Protein AF-A0A967T6N7-F1 (afdb_monomer)

Solvent-accessible surface area (backbone atoms only — not comparable to full-atom values): 15636 Å² total; per-residue (Å²): 130,85,76,77,74,61,35,30,46,64,46,52,70,75,45,95,55,40,50,66,71,60,41,54,53,47,40,47,50,41,36,75,74,66,45,46,59,44,74,22,53,73,60,62,27,63,93,28,51,46,48,49,68,60,46,45,74,64,42,49,60,30,50,41,36,32,35,34,88,86,78,68,37,51,27,37,39,40,25,35,76,87,21,50,30,40,41,37,42,49,66,75,79,43,100,75,63,73,85,85,60,96,41,71,40,48,33,41,45,49,79,57,93,44,24,45,34,38,32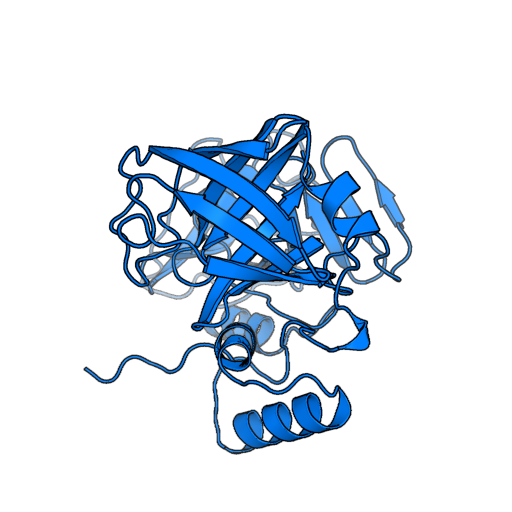,30,67,61,55,66,81,38,45,72,49,48,26,46,44,20,42,23,73,75,30,31,90,72,52,88,50,53,77,74,49,74,60,99,49,42,41,31,30,72,81,53,44,34,36,31,69,81,80,49,30,32,32,33,61,47,69,76,47,67,32,38,71,68,53,36,55,52,48,44,63,68,45,54,68,76,56,30,72,49,36,66,30,38,67,76,60,57,58,67,52,60,37,88,81,52,31,100,39,19,34,57,61,89,55,64,62,83,45,44,24,38,44,27,39,54,98,93,41,78,39,38,46,28,43,85,52,102,77,42,62,76,49,79,64,94,57,79,57,37,79,43,16,26,36,41,34,29,34,75,48,36,34,30,40,37,38,33,91,83,72,40,59,42,34,28,40,79,121

Sequence (287 aa):
MKAAPLPASIGMYWFPIRNAEVADRWVNGLVKAGWPGGSSYYKILEENKMSGEELNDLIFGHTITGVHPVTNQQWWIQTSLNGESTHRGARLDILFSKPMEAFSDKGKIRLENDMLWSKWEQLFDGYEFHQTIFRNPEGSLNNKAKIIADDERYVFYENGIIYDKKTKLDWIAGPDSDTSWHEARSWIRKLSVDGGGWRFPIREEVKTLYKEGAGTNNINPVFKTTGWWVWFTEKGRSYVWQFRDNYGREWWPGSEPSRDSRVFAVRPRYEYIMITDGGWFGFSQLD

Structure (mmCIF, N/CA/C/O backbone):
data_AF-A0A967T6N7-F1
#
_entry.id   AF-A0A967T6N7-F1
#
loop_
_atom_site.group_PDB
_atom_site.id
_atom_site.type_symbol
_atom_site.label_atom_id
_atom_site.label_alt_id
_atom_site.label_comp_id
_atom_site.label_asym_id
_atom_site.label_entity_id
_atom_site.label_seq_id
_atom_site.pdbx_PDB_ins_code
_atom_site.Cartn_x
_atom_site.Cartn_y
_atom_site.Cartn_z
_atom_site.occupancy
_atom_site.B_iso_or_equiv
_atom_site.auth_seq_id
_atom_site.auth_comp_id
_atom_site.auth_asym_id
_atom_site.auth_atom_id
_atom_site.pdbx_PDB_model_num
ATOM 1 N N . MET A 1 1 ? -16.015 20.174 -13.872 1.00 34.75 1 MET A N 1
ATOM 2 C CA . MET A 1 1 ? -15.183 19.030 -14.313 1.00 34.75 1 MET A CA 1
ATOM 3 C C . MET A 1 1 ? -15.735 17.773 -13.662 1.00 34.75 1 MET A C 1
ATOM 5 O O . MET A 1 1 ? -15.824 17.757 -12.444 1.00 34.75 1 MET A O 1
ATOM 9 N N . LYS A 1 2 ? -16.164 16.761 -14.428 1.00 38.66 2 LYS A N 1
ATOM 10 C CA . LYS A 1 2 ? -16.507 15.453 -13.846 1.00 38.66 2 LYS A CA 1
ATOM 11 C C . LYS A 1 2 ? -15.192 14.785 -13.442 1.00 38.66 2 LYS A C 1
ATOM 13 O O . LYS A 1 2 ? -14.369 14.524 -14.317 1.00 38.66 2 LYS A O 1
ATOM 18 N N . ALA A 1 3 ? -14.964 14.594 -12.144 1.00 54.69 3 ALA A N 1
ATOM 19 C CA . ALA A 1 3 ? -13.834 13.803 -11.672 1.00 54.69 3 ALA A CA 1
ATOM 20 C C . ALA A 1 3 ? -13.925 12.404 -12.299 1.00 54.69 3 ALA A C 1
ATOM 22 O O . ALA A 1 3 ? -15.019 11.843 -12.403 1.00 54.69 3 ALA A O 1
ATOM 23 N N . ALA A 1 4 ? -12.801 11.870 -12.776 1.00 59.00 4 ALA A N 1
ATOM 24 C CA . ALA A 1 4 ? -12.779 10.499 -13.263 1.00 59.00 4 ALA A CA 1
ATOM 25 C C . ALA A 1 4 ? -13.150 9.556 -12.099 1.00 59.00 4 ALA A C 1
ATOM 27 O O . ALA A 1 4 ? -12.682 9.790 -10.981 1.00 59.00 4 ALA A O 1
ATOM 28 N N . PRO A 1 5 ? -13.981 8.523 -12.328 1.00 66.31 5 PRO A N 1
ATOM 29 C CA . PRO A 1 5 ? -14.312 7.561 -11.286 1.00 66.31 5 PRO A CA 1
ATOM 30 C C . PRO A 1 5 ? -13.037 6.892 -10.766 1.00 66.31 5 PRO A C 1
ATOM 32 O O . PRO A 1 5 ? -12.117 6.595 -11.534 1.00 66.31 5 PRO A O 1
ATOM 35 N N . LEU A 1 6 ? -12.968 6.690 -9.451 1.00 71.94 6 LEU A N 1
ATOM 36 C CA . LEU A 1 6 ? -11.834 6.021 -8.823 1.00 71.94 6 LEU A CA 1
ATOM 37 C C . LEU A 1 6 ? -11.769 4.554 -9.281 1.00 71.94 6 LEU A C 1
ATOM 39 O O . LEU A 1 6 ? -12.817 3.966 -9.563 1.00 71.94 6 LEU A O 1
ATOM 43 N N . PRO A 1 7 ? -10.567 3.951 -9.381 1.00 71.69 7 PRO A N 1
ATOM 44 C CA . PRO A 1 7 ? -10.412 2.542 -9.747 1.00 71.69 7 PRO A CA 1
ATOM 45 C C . PRO A 1 7 ? -11.309 1.633 -8.904 1.00 71.69 7 PRO A C 1
ATOM 47 O O . PRO A 1 7 ? -11.547 1.963 -7.749 1.00 71.69 7 PRO A O 1
ATOM 50 N N . ALA A 1 8 ? -11.768 0.488 -9.421 1.00 75.19 8 ALA A N 1
ATOM 51 C CA . ALA A 1 8 ? -12.586 -0.466 -8.652 1.00 75.19 8 ALA A CA 1
ATOM 52 C C . ALA A 1 8 ? -11.955 -0.839 -7.296 1.00 75.19 8 ALA A C 1
ATOM 54 O O . ALA A 1 8 ? -12.666 -0.945 -6.298 1.00 75.19 8 ALA A O 1
ATOM 55 N N . SER A 1 9 ? -10.622 -0.903 -7.233 1.00 70.88 9 SER A N 1
ATOM 56 C CA . SER A 1 9 ? -9.875 -1.122 -5.994 1.00 70.88 9 SER A CA 1
ATOM 57 C C . SER A 1 9 ? -10.096 -0.060 -4.924 1.00 70.88 9 SER A C 1
ATOM 59 O O . SER A 1 9 ? -9.942 -0.361 -3.754 1.00 70.88 9 SER A O 1
ATOM 61 N N . ILE A 1 10 ? -10.486 1.158 -5.294 1.00 72.31 10 ILE A N 1
ATOM 62 C CA . ILE A 1 10 ? -10.878 2.221 -4.364 1.00 72.31 10 ILE A CA 1
ATOM 63 C C . ILE A 1 10 ? -12.409 2.415 -4.364 1.00 72.31 10 ILE A C 1
ATOM 65 O O . ILE A 1 10 ? -13.012 2.756 -3.360 1.00 72.31 10 ILE A O 1
ATOM 69 N N . GLY A 1 11 ? -13.083 2.165 -5.483 1.00 73.38 11 GLY A N 1
ATOM 70 C CA . GLY A 1 11 ? -14.533 2.303 -5.608 1.00 73.38 11 GLY A CA 1
ATOM 71 C C . GLY A 1 11 ? -15.313 1.323 -4.737 1.00 73.38 11 GLY A C 1
ATOM 72 O O . GLY A 1 11 ? -16.336 1.692 -4.167 1.00 73.38 11 GLY A O 1
ATOM 73 N N . MET A 1 12 ? -14.823 0.085 -4.613 1.00 79.44 12 MET A N 1
ATOM 74 C CA . MET A 1 12 ? -15.523 -0.988 -3.901 1.00 79.44 12 MET A CA 1
ATOM 75 C C . MET A 1 12 ? -15.712 -0.738 -2.408 1.00 79.44 12 MET A C 1
ATOM 77 O O . MET A 1 12 ? -16.647 -1.269 -1.817 1.00 79.44 12 MET A O 1
ATOM 81 N N . TYR A 1 13 ? -14.889 0.132 -1.830 1.00 73.94 13 TYR A N 1
ATOM 82 C CA . TYR A 1 13 ? -14.978 0.569 -0.442 1.00 73.94 13 TYR A CA 1
ATOM 83 C C . TYR A 1 13 ? -16.348 1.115 -0.046 1.00 73.94 13 TYR A C 1
ATOM 85 O O . TYR A 1 13 ? -16.859 0.804 1.028 1.00 73.94 13 TYR A O 1
ATOM 93 N N . TRP A 1 14 ? -16.959 1.912 -0.922 1.00 72.38 14 TRP A N 1
ATOM 94 C CA . TRP A 1 14 ? -18.227 2.582 -0.628 1.00 72.38 14 TRP A CA 1
ATOM 95 C C . TRP A 1 14 ? -19.446 1.685 -0.782 1.00 72.38 14 TRP A C 1
ATOM 97 O O . TRP A 1 14 ? -20.557 2.095 -0.450 1.00 72.38 14 TRP A O 1
ATOM 107 N N . PHE A 1 15 ? -19.261 0.466 -1.281 1.00 78.25 15 PHE A N 1
ATOM 108 C CA . PHE A 1 15 ? -20.356 -0.471 -1.412 1.00 78.25 15 PHE A CA 1
ATOM 109 C C . PHE A 1 15 ? -20.462 -1.308 -0.131 1.00 78.25 15 PHE A C 1
ATOM 111 O O . PHE A 1 15 ? -19.475 -1.914 0.298 1.00 78.25 15 PHE A O 1
ATOM 118 N N . PRO A 1 16 ? -21.655 -1.415 0.480 1.00 81.44 16 PRO A N 1
ATOM 119 C CA . PRO A 1 16 ? -21.886 -2.249 1.659 1.00 81.44 16 PRO A CA 1
ATOM 120 C C . PRO A 1 16 ? -21.999 -3.741 1.284 1.00 81.44 16 PRO A C 1
ATOM 122 O O . PRO A 1 16 ? -22.809 -4.478 1.835 1.00 81.44 16 PRO A O 1
ATOM 125 N N . ILE A 1 17 ? -21.222 -4.199 0.298 1.00 86.50 17 ILE A N 1
ATOM 126 C CA . ILE A 1 17 ? -21.212 -5.589 -0.153 1.00 86.50 17 ILE A CA 1
ATOM 127 C C . ILE A 1 17 ? -20.113 -6.312 0.624 1.00 86.50 17 ILE A C 1
ATOM 129 O O . ILE A 1 17 ? -18.941 -5.963 0.500 1.00 86.50 17 ILE A O 1
ATOM 133 N N . ARG A 1 18 ? -20.504 -7.292 1.445 1.00 87.81 18 ARG A N 1
ATOM 134 C CA . ARG A 1 18 ? -19.590 -8.100 2.279 1.00 87.81 18 ARG A CA 1
ATOM 135 C C . ARG A 1 18 ? -19.577 -9.585 1.915 1.00 87.81 18 ARG A C 1
ATOM 137 O O . ARG A 1 18 ? -18.782 -10.338 2.455 1.00 87.81 18 ARG A O 1
ATOM 144 N N . ASN A 1 19 ? -20.432 -10.008 0.984 1.00 92.06 19 ASN A N 1
ATOM 145 C CA . ASN A 1 19 ? -20.426 -11.366 0.448 1.00 92.06 19 ASN A CA 1
ATOM 146 C C . ASN A 1 19 ? -19.505 -11.454 -0.780 1.00 92.06 19 ASN A C 1
ATOM 148 O O . ASN A 1 19 ? -19.672 -10.674 -1.722 1.00 92.06 19 ASN A O 1
ATOM 152 N N . ALA A 1 20 ? -18.582 -12.420 -0.780 1.00 89.25 20 ALA A N 1
ATOM 153 C CA . ALA A 1 20 ? -17.587 -12.614 -1.836 1.00 89.25 20 ALA A CA 1
ATOM 154 C C . ALA A 1 20 ? -18.199 -12.719 -3.242 1.00 89.25 20 ALA A C 1
ATOM 156 O O . ALA A 1 20 ? -17.845 -11.946 -4.133 1.00 89.25 20 ALA A O 1
ATOM 157 N N . GLU A 1 21 ? -19.165 -13.623 -3.437 1.00 91.31 21 GLU A N 1
ATOM 158 C CA . GLU A 1 21 ? -19.764 -13.867 -4.754 1.00 91.31 21 GLU A CA 1
ATOM 159 C C . GLU A 1 21 ? -20.502 -12.639 -5.286 1.00 91.31 21 GLU A C 1
ATOM 161 O O . GLU A 1 21 ? -20.440 -12.327 -6.478 1.00 91.31 21 GLU A O 1
ATOM 166 N N . VAL A 1 22 ? -21.214 -11.932 -4.406 1.00 92.75 22 VAL A N 1
ATOM 167 C CA . VAL A 1 22 ? -21.931 -10.708 -4.774 1.00 92.75 22 VAL A CA 1
ATOM 168 C C . VAL A 1 22 ? -20.939 -9.604 -5.135 1.00 92.75 22 VAL A C 1
ATOM 170 O O . VAL A 1 22 ? -21.142 -8.922 -6.140 1.00 92.75 22 VAL A O 1
ATOM 173 N N . ALA A 1 23 ? -19.853 -9.454 -4.371 1.00 90.19 23 ALA A N 1
ATOM 174 C CA . ALA A 1 23 ? -18.815 -8.463 -4.636 1.00 90.19 23 ALA A CA 1
ATOM 175 C C . ALA A 1 23 ? -18.115 -8.719 -5.980 1.00 90.19 23 ALA A C 1
ATOM 177 O O . ALA A 1 23 ? -18.016 -7.803 -6.797 1.00 90.19 23 ALA A O 1
ATOM 178 N N . ASP A 1 24 ? -17.724 -9.964 -6.266 1.00 89.06 24 ASP A N 1
ATOM 179 C CA . ASP A 1 24 ? -17.097 -10.331 -7.539 1.00 89.06 24 ASP A CA 1
ATOM 180 C C . ASP A 1 24 ? -18.046 -10.099 -8.725 1.00 89.06 24 ASP A C 1
ATOM 182 O O . ASP A 1 24 ? -17.649 -9.544 -9.755 1.00 89.06 24 ASP A O 1
ATOM 186 N N . ARG A 1 25 ? -19.325 -10.482 -8.604 1.00 91.94 25 ARG A N 1
ATOM 187 C CA . ARG A 1 25 ? -20.332 -10.220 -9.650 1.00 91.94 25 ARG A CA 1
ATOM 188 C C . ARG A 1 25 ? -20.515 -8.722 -9.884 1.00 91.94 25 ARG A C 1
ATOM 190 O O . ARG A 1 25 ? -20.575 -8.296 -11.039 1.00 91.94 25 ARG A O 1
ATOM 197 N N . TRP A 1 26 ? -20.570 -7.937 -8.811 1.00 90.62 26 TRP A N 1
ATOM 198 C CA . TRP A 1 26 ? -20.724 -6.486 -8.869 1.00 90.62 26 TRP A CA 1
ATOM 199 C C . TRP A 1 26 ? -19.549 -5.820 -9.586 1.00 90.62 26 TRP A C 1
ATOM 201 O O . TRP A 1 26 ? -19.748 -5.102 -10.567 1.00 90.62 26 TRP A O 1
ATOM 211 N N . VAL A 1 27 ? -18.321 -6.128 -9.169 1.00 89.06 27 VAL A N 1
ATOM 212 C CA . VAL A 1 27 ? -17.094 -5.595 -9.775 1.00 89.06 27 VAL A CA 1
ATOM 213 C C . VAL A 1 27 ? -16.990 -5.970 -11.246 1.00 89.06 27 VAL A C 1
ATOM 215 O O . VAL A 1 27 ? -16.722 -5.114 -12.087 1.00 89.06 27 VAL A O 1
ATOM 218 N N . ASN A 1 28 ? -17.260 -7.228 -11.592 1.00 88.62 28 ASN A N 1
ATOM 219 C CA . ASN A 1 28 ? -17.253 -7.662 -12.986 1.00 88.62 28 ASN A CA 1
ATOM 220 C C . ASN A 1 28 ? -18.309 -6.924 -13.824 1.00 88.62 28 ASN A C 1
ATOM 222 O O . ASN A 1 28 ? -18.052 -6.594 -14.983 1.00 88.62 28 ASN A O 1
ATOM 226 N N . GLY A 1 29 ? -19.478 -6.634 -13.246 1.00 90.38 29 GLY A N 1
ATOM 227 C CA . GLY A 1 29 ? -20.499 -5.785 -13.860 1.00 90.38 29 GLY A CA 1
ATOM 228 C C . GLY A 1 29 ? -19.999 -4.361 -14.112 1.00 90.38 29 GLY A C 1
ATOM 229 O O . GLY A 1 29 ? -20.116 -3.865 -15.233 1.00 90.38 29 GLY A O 1
ATOM 230 N N . LEU A 1 30 ? -19.372 -3.737 -13.110 1.00 88.44 30 LEU A N 1
ATOM 231 C CA . LEU A 1 30 ? -18.780 -2.400 -13.228 1.00 88.44 30 LEU A CA 1
ATOM 232 C C . LEU A 1 30 ? -17.711 -2.347 -14.326 1.00 88.44 30 LEU A C 1
ATOM 234 O O . LEU A 1 30 ? -17.736 -1.456 -15.173 1.00 88.44 30 LEU A O 1
ATOM 238 N N . VAL A 1 31 ? -16.805 -3.325 -14.362 1.00 84.94 31 VAL A N 1
ATOM 239 C CA . VAL A 1 31 ? -15.750 -3.407 -15.383 1.00 84.94 31 VAL A CA 1
ATOM 240 C C . VAL A 1 31 ? -16.344 -3.555 -16.782 1.00 84.94 31 VAL A C 1
ATOM 242 O O . VAL A 1 31 ? -15.930 -2.843 -17.697 1.00 84.94 31 VAL A O 1
ATOM 245 N N . LYS A 1 32 ? -17.356 -4.417 -16.958 1.00 88.25 32 LYS A N 1
ATOM 246 C CA . LYS A 1 32 ? -18.077 -4.559 -18.237 1.00 88.25 32 LYS A CA 1
ATOM 247 C C . LYS A 1 32 ? -18.776 -3.265 -18.661 1.00 88.25 32 LYS A C 1
ATOM 249 O O . LYS A 1 32 ? -18.865 -2.996 -19.854 1.00 88.25 32 LYS A O 1
ATOM 254 N N . ALA A 1 33 ? -19.223 -2.454 -17.704 1.00 89.31 33 ALA A N 1
ATOM 255 C CA . ALA A 1 33 ? -19.802 -1.133 -17.942 1.00 89.31 33 ALA A CA 1
ATOM 256 C C . ALA A 1 33 ? -18.753 -0.023 -18.181 1.00 89.31 33 ALA A C 1
ATOM 258 O O . ALA A 1 33 ? -19.117 1.139 -18.354 1.00 89.31 33 ALA A O 1
ATOM 259 N N . GLY A 1 34 ? -17.458 -0.356 -18.204 1.00 84.94 34 GLY A N 1
ATOM 260 C CA . GLY A 1 34 ? -16.371 0.588 -18.467 1.00 84.94 34 GLY A CA 1
ATOM 261 C C . GLY A 1 34 ? -15.806 1.282 -17.224 1.00 84.94 34 GLY A C 1
ATOM 262 O O . GLY A 1 34 ? -15.092 2.278 -17.365 1.00 84.94 34 GLY A O 1
ATOM 263 N N . TRP A 1 35 ? -16.092 0.786 -16.014 1.00 82.50 35 TRP A N 1
ATOM 264 C CA . TRP A 1 35 ? -15.484 1.306 -14.787 1.00 82.50 35 TRP A CA 1
ATOM 265 C C . TRP A 1 35 ? -13.956 1.093 -14.800 1.00 82.50 35 TRP A C 1
ATOM 267 O O . TRP A 1 35 ? -13.481 0.013 -15.166 1.00 82.50 35 TRP A O 1
ATOM 277 N N . PRO A 1 36 ? -13.151 2.102 -14.424 1.00 71.25 36 PRO A N 1
ATOM 278 C CA . PRO A 1 36 ? -11.696 2.011 -14.497 1.00 71.25 36 PRO A CA 1
ATOM 279 C C . PRO A 1 36 ? -11.105 1.067 -13.439 1.00 71.25 36 PRO A C 1
ATOM 281 O O . PRO A 1 36 ? -11.633 0.925 -12.341 1.00 71.25 36 PRO A O 1
ATOM 284 N N . GLY A 1 37 ? -9.937 0.487 -13.728 1.00 66.38 37 GLY A N 1
ATOM 285 C CA . GLY A 1 37 ? -9.130 -0.228 -12.723 1.00 66.38 37 GLY A CA 1
ATOM 286 C C . GLY A 1 37 ? -9.261 -1.751 -12.699 1.00 66.38 37 GLY A C 1
ATOM 287 O O . GLY A 1 37 ? -8.675 -2.374 -11.822 1.00 66.38 37 GLY A O 1
ATOM 288 N N . GLY A 1 38 ? -9.966 -2.353 -13.663 1.00 74.31 38 GLY A N 1
ATOM 289 C CA . GLY A 1 38 ? -10.097 -3.811 -13.749 1.00 74.31 38 GLY A CA 1
ATOM 290 C C . GLY A 1 38 ? -10.938 -4.397 -12.613 1.00 74.31 38 GLY A C 1
ATOM 291 O O . GLY A 1 38 ? -11.622 -3.666 -11.901 1.00 74.31 38 GLY A O 1
ATOM 292 N N . SER A 1 39 ? -10.920 -5.724 -12.469 1.00 75.25 39 SER A N 1
ATOM 293 C CA . SER A 1 39 ? -11.760 -6.447 -11.499 1.00 75.25 39 SER A CA 1
ATOM 294 C C . SER A 1 39 ? -11.119 -6.630 -10.118 1.00 75.25 39 SER A C 1
ATOM 296 O O . SER A 1 39 ? -11.629 -7.368 -9.281 1.00 75.25 39 SER A O 1
ATOM 298 N N . SER A 1 40 ? -9.978 -5.984 -9.897 1.00 75.25 40 SER A N 1
ATOM 299 C CA . SER A 1 40 ? -9.228 -6.016 -8.646 1.00 75.25 40 SER A CA 1
ATOM 300 C C . SER A 1 40 ? -9.887 -5.131 -7.592 1.00 75.25 40 SER A C 1
ATOM 302 O O . SER A 1 40 ? -10.204 -3.970 -7.867 1.00 75.25 40 SER A O 1
ATOM 304 N N . TYR A 1 41 ? -10.059 -5.661 -6.382 1.00 78.81 41 TYR A N 1
ATOM 305 C CA . TYR A 1 41 ? -10.514 -4.895 -5.229 1.00 78.81 41 TYR A CA 1
ATOM 306 C C . TYR A 1 41 ? -10.113 -5.553 -3.916 1.00 78.81 41 TYR A C 1
ATOM 308 O O . TYR A 1 41 ? -9.950 -6.769 -3.844 1.00 78.81 41 TYR A O 1
ATOM 316 N N . TYR A 1 42 ? -10.005 -4.738 -2.871 1.00 77.44 42 TYR A N 1
ATOM 317 C CA . TYR A 1 42 ? -9.652 -5.221 -1.547 1.00 77.44 42 TYR A CA 1
ATOM 318 C C . TYR A 1 42 ? -10.795 -6.011 -0.922 1.00 77.44 42 TYR A C 1
ATOM 320 O O . TYR A 1 42 ? -11.956 -5.596 -0.954 1.00 77.44 42 TYR A O 1
ATOM 328 N N . LYS A 1 43 ? -10.454 -7.156 -0.332 1.00 80.75 43 LYS A N 1
ATOM 329 C CA . LYS A 1 43 ? -11.414 -8.154 0.146 1.00 80.75 43 LYS A CA 1
ATOM 330 C C . LYS A 1 43 ? -12.008 -7.781 1.506 1.00 80.75 43 LYS A C 1
ATOM 332 O O . LYS A 1 43 ? -11.796 -8.461 2.503 1.00 80.75 43 LYS A O 1
ATOM 337 N N . ILE A 1 44 ? -12.803 -6.716 1.520 1.00 83.50 44 ILE A N 1
ATOM 338 C CA . ILE A 1 44 ? -13.658 -6.324 2.645 1.00 83.50 44 ILE A CA 1
ATOM 339 C C . ILE A 1 44 ? -14.877 -7.238 2.667 1.00 83.50 44 ILE A C 1
ATOM 341 O O . ILE A 1 44 ? -15.955 -6.901 2.172 1.00 83.50 44 ILE A O 1
ATOM 345 N N . LEU A 1 45 ? -14.668 -8.437 3.176 1.00 87.75 45 LEU A N 1
ATOM 346 C CA . LEU A 1 45 ? -15.654 -9.500 3.176 1.00 87.75 45 LEU A CA 1
ATOM 347 C C . LEU A 1 45 ? -15.898 -9.940 4.612 1.00 87.75 45 LEU A C 1
ATOM 349 O O . LEU A 1 45 ? -15.019 -9.780 5.457 1.00 87.75 45 LEU A O 1
ATOM 353 N N . GLU A 1 46 ? -17.087 -10.464 4.889 1.00 89.81 46 GLU A N 1
ATOM 354 C CA . GLU A 1 46 ? -17.473 -10.838 6.253 1.00 89.81 46 GLU A CA 1
ATOM 355 C C . GLU A 1 46 ? -16.503 -11.869 6.844 1.00 89.81 46 GLU A C 1
ATOM 357 O O . GLU A 1 46 ? -16.100 -11.751 7.995 1.00 89.81 46 GLU A O 1
ATOM 362 N N . GLU A 1 47 ? -16.029 -12.814 6.026 1.00 88.88 47 GLU A N 1
ATOM 363 C CA . GLU A 1 47 ? -15.030 -13.810 6.424 1.00 88.88 47 GLU A CA 1
ATOM 364 C C . GLU A 1 47 ? -13.663 -13.225 6.817 1.00 88.88 47 GLU A C 1
ATOM 366 O O . GLU A 1 47 ? -12.863 -13.913 7.444 1.00 88.88 47 GLU A O 1
ATOM 371 N N . ASN A 1 48 ? -13.386 -11.973 6.446 1.00 88.69 48 ASN A N 1
ATOM 372 C CA . ASN A 1 48 ? -12.137 -11.283 6.751 1.00 88.69 48 ASN A CA 1
ATOM 373 C C . ASN A 1 48 ? -12.284 -10.285 7.906 1.00 88.69 48 ASN A C 1
ATOM 375 O O . ASN A 1 48 ? -11.318 -9.591 8.227 1.00 88.69 48 ASN A O 1
ATOM 379 N N . LYS A 1 49 ? -13.473 -10.160 8.507 1.00 90.38 49 LYS A N 1
ATOM 380 C CA . LYS A 1 49 ? -13.696 -9.290 9.663 1.00 90.38 49 LYS A CA 1
ATOM 381 C C . LYS A 1 49 ? -12.877 -9.793 10.855 1.00 90.38 49 LYS A C 1
ATOM 383 O O . LYS A 1 49 ? -12.908 -10.979 11.166 1.00 90.38 49 LYS A O 1
ATOM 388 N N . MET A 1 50 ? -12.155 -8.887 11.510 1.00 89.31 50 MET A N 1
ATOM 389 C CA . MET A 1 50 ? -11.364 -9.215 12.697 1.00 89.31 50 MET A CA 1
ATOM 390 C C . MET A 1 50 ? -12.241 -9.283 13.948 1.00 89.31 50 MET A C 1
ATOM 392 O O . MET A 1 50 ? -13.164 -8.480 14.106 1.00 89.31 50 MET A O 1
ATOM 396 N N . SER A 1 51 ? -11.928 -10.218 14.844 1.00 91.25 51 SER A N 1
ATOM 397 C CA . SER A 1 51 ? -12.562 -10.320 16.162 1.00 91.25 51 SER A CA 1
ATOM 398 C C . SER A 1 51 ? -12.014 -9.280 17.143 1.00 91.25 51 SER A C 1
ATOM 400 O O . SER A 1 51 ? -10.915 -8.755 16.967 1.00 91.25 51 SER A O 1
ATOM 402 N N . GLY A 1 52 ? -12.741 -9.007 18.227 1.00 90.19 52 GLY A N 1
ATOM 403 C CA . GLY A 1 52 ? -12.282 -8.125 19.299 1.00 90.19 52 GLY A CA 1
ATOM 404 C C . GLY A 1 52 ? -10.974 -8.583 19.954 1.00 90.19 52 GLY A C 1
ATOM 405 O O . GLY A 1 52 ? -10.174 -7.739 20.342 1.00 90.19 52 GLY A O 1
ATOM 406 N N . GLU A 1 53 ? -10.722 -9.892 20.031 1.00 90.69 53 GLU A N 1
ATOM 407 C CA . GLU A 1 53 ? -9.454 -10.443 20.531 1.00 90.69 53 GLU A CA 1
ATOM 408 C C . GLU A 1 53 ? -8.298 -10.099 19.583 1.00 90.69 53 GLU A C 1
ATOM 410 O O . GLU A 1 53 ? -7.305 -9.511 20.005 1.00 90.69 53 GLU A O 1
ATOM 415 N N . GLU A 1 54 ? -8.471 -10.350 18.280 1.00 88.88 54 GLU A N 1
ATOM 416 C CA . GLU A 1 54 ? -7.465 -9.997 17.272 1.00 88.88 54 GLU A CA 1
ATOM 417 C C . GLU A 1 54 ? -7.207 -8.484 17.228 1.00 88.88 54 GLU A C 1
ATOM 419 O O . GLU A 1 54 ? -6.075 -8.043 17.044 1.00 88.88 54 GLU A O 1
ATOM 424 N N . LEU A 1 55 ? -8.259 -7.679 17.390 1.00 89.19 55 LEU A N 1
ATOM 425 C CA . LEU A 1 55 ? -8.162 -6.224 17.446 1.00 89.19 55 LEU A CA 1
ATOM 426 C C . LEU A 1 55 ? -7.422 -5.735 18.688 1.00 89.19 55 LEU A C 1
ATOM 428 O O . LEU A 1 55 ? -6.684 -4.753 18.612 1.00 89.19 55 LEU A O 1
ATOM 432 N N . ASN A 1 56 ? -7.637 -6.385 19.830 1.00 89.31 56 ASN A N 1
ATOM 433 C CA . ASN A 1 56 ? -6.983 -6.011 21.073 1.00 89.31 56 ASN A CA 1
ATOM 434 C C . ASN A 1 56 ? -5.464 -6.135 20.930 1.00 89.31 56 ASN A C 1
ATOM 436 O O . ASN A 1 56 ? -4.743 -5.169 21.181 1.00 89.31 56 ASN A O 1
ATOM 440 N N . ASP A 1 57 ? -5.018 -7.289 20.436 1.00 86.81 57 ASP A N 1
ATOM 441 C CA . ASP A 1 57 ? -3.605 -7.596 20.221 1.00 86.81 57 ASP A CA 1
ATOM 442 C C . ASP A 1 57 ? -2.981 -6.726 19.125 1.00 86.81 57 ASP A C 1
ATOM 444 O O . ASP A 1 57 ? -1.804 -6.386 19.190 1.00 86.81 57 ASP A O 1
ATOM 448 N N . LEU A 1 58 ? -3.770 -6.327 18.124 1.00 83.38 58 LEU A N 1
ATOM 449 C CA . LEU A 1 58 ? -3.312 -5.458 17.044 1.00 83.38 58 LEU A CA 1
ATOM 450 C C . LEU A 1 58 ? -3.063 -4.013 17.513 1.00 83.38 58 LEU A C 1
ATOM 452 O O . LEU A 1 58 ? -2.159 -3.346 17.014 1.00 83.38 58 LEU A O 1
ATOM 456 N N . ILE A 1 59 ? -3.904 -3.487 18.406 1.00 85.88 59 ILE A N 1
ATOM 457 C CA . ILE A 1 59 ? -4.045 -2.035 18.594 1.00 85.88 59 ILE A CA 1
ATOM 458 C C . ILE A 1 59 ? -3.445 -1.557 19.912 1.00 85.88 59 ILE A C 1
ATOM 460 O O . ILE A 1 59 ? -2.754 -0.536 19.945 1.00 85.88 59 ILE A O 1
ATOM 464 N N . PHE A 1 60 ? -3.737 -2.239 21.017 1.00 89.50 60 PHE A N 1
ATOM 465 C CA . PHE A 1 60 ? -3.441 -1.707 22.345 1.00 89.50 60 PHE A CA 1
ATOM 466 C C . PHE A 1 60 ? -1.973 -1.930 22.695 1.00 89.50 60 PHE A C 1
ATOM 468 O O . PHE A 1 60 ? -1.501 -3.057 22.771 1.00 89.50 60 PHE A O 1
ATOM 475 N N . GLY A 1 61 ? -1.246 -0.837 22.937 1.00 86.62 61 GLY A N 1
ATOM 476 C CA . GLY A 1 61 ? 0.200 -0.871 23.171 1.00 86.62 61 GLY A CA 1
ATOM 477 C C . GLY A 1 61 ? 1.047 -0.788 21.898 1.00 86.62 61 GLY A C 1
ATOM 478 O O . GLY A 1 61 ? 2.273 -0.793 22.000 1.00 86.62 61 GLY A O 1
ATOM 479 N N . HIS A 1 62 ? 0.420 -0.667 20.725 1.00 85.31 62 HIS A N 1
ATOM 480 C CA . HIS A 1 62 ? 1.097 -0.637 19.433 1.00 85.31 62 HIS A CA 1
ATOM 481 C C . HIS A 1 62 ? 0.977 0.723 18.733 1.00 85.31 62 HIS A C 1
ATOM 483 O O . HIS A 1 62 ? 0.126 1.564 19.049 1.00 85.31 62 HIS A O 1
ATOM 489 N N . THR A 1 63 ? 1.860 0.931 17.756 1.00 81.75 63 THR A N 1
ATOM 490 C CA . THR A 1 63 ? 1.720 1.998 16.765 1.00 81.75 63 THR A CA 1
ATOM 491 C C . THR A 1 63 ? 1.197 1.384 15.480 1.00 81.75 63 THR A C 1
ATOM 493 O O . THR A 1 63 ? 1.795 0.473 14.914 1.00 81.75 63 THR A O 1
ATOM 496 N N . ILE A 1 64 ? 0.066 1.903 15.026 1.00 80.12 64 ILE A N 1
ATOM 497 C CA . ILE A 1 64 ? -0.542 1.545 13.757 1.00 80.12 64 ILE A CA 1
ATOM 498 C C . ILE A 1 64 ? -0.130 2.610 12.762 1.00 80.12 64 ILE A C 1
ATOM 500 O O . ILE A 1 64 ? -0.384 3.798 12.973 1.00 80.12 64 ILE A O 1
ATOM 504 N N . THR A 1 65 ? 0.484 2.194 11.668 1.00 76.06 65 THR A N 1
ATOM 505 C CA . THR A 1 65 ? 0.827 3.094 10.571 1.00 76.06 65 THR A CA 1
ATOM 506 C C . THR A 1 65 ? -0.111 2.836 9.419 1.00 76.06 65 THR A C 1
ATOM 508 O O . THR A 1 65 ? -0.629 1.732 9.269 1.00 76.06 65 THR A O 1
ATOM 511 N N . GLY A 1 66 ? -0.357 3.845 8.601 1.00 74.44 66 GLY A N 1
ATOM 512 C CA . GLY A 1 66 ? -1.245 3.679 7.478 1.00 74.44 66 GLY A CA 1
ATOM 513 C C . GLY A 1 66 ? -1.154 4.774 6.450 1.00 74.44 66 GLY A C 1
ATOM 514 O O . GLY A 1 66 ? -0.388 5.725 6.590 1.00 74.44 66 GLY A O 1
ATOM 515 N N . VAL A 1 67 ? -1.928 4.633 5.379 1.00 72.81 67 VAL A N 1
ATOM 516 C CA . VAL A 1 67 ? -2.020 5.671 4.350 1.00 72.81 67 VAL A CA 1
ATOM 517 C C . VAL A 1 67 ? -3.452 5.919 3.926 1.00 72.81 67 VAL A C 1
ATOM 519 O O . VAL A 1 67 ? -4.316 5.039 3.970 1.00 72.81 67 VAL A O 1
ATOM 522 N N . HIS A 1 68 ? -3.692 7.144 3.483 1.00 72.69 68 HIS A N 1
ATOM 523 C CA . HIS A 1 68 ? -4.953 7.538 2.894 1.00 72.69 68 HIS A CA 1
ATOM 524 C C . HIS A 1 68 ? -5.033 7.053 1.427 1.00 72.69 68 HIS A C 1
ATOM 526 O O . HIS A 1 68 ? -4.144 7.375 0.631 1.00 72.69 68 HIS A O 1
ATOM 532 N N . PRO A 1 69 ? -6.092 6.322 1.023 1.00 65.62 69 PRO A N 1
ATOM 533 C CA . PRO A 1 69 ? -6.193 5.648 -0.282 1.00 65.62 69 PRO A CA 1
ATOM 534 C C . PRO A 1 69 ? -6.117 6.578 -1.499 1.00 65.62 69 PRO A C 1
ATOM 536 O O . PRO A 1 69 ? -5.679 6.160 -2.569 1.00 65.62 69 PRO A O 1
ATOM 539 N N . VAL A 1 70 ? -6.576 7.826 -1.362 1.00 67.44 70 VAL A N 1
ATOM 540 C CA . VAL A 1 70 ? -6.687 8.773 -2.488 1.00 67.44 70 VAL A CA 1
ATOM 541 C C . VAL A 1 70 ? -5.466 9.681 -2.587 1.00 67.44 70 VAL A C 1
ATOM 543 O O . VAL A 1 70 ? -4.987 9.968 -3.681 1.00 67.44 70 VAL A O 1
ATOM 546 N N . THR A 1 71 ? -4.962 10.148 -1.445 1.00 67.81 71 THR A N 1
ATOM 547 C CA . THR A 1 71 ? -3.855 11.117 -1.395 1.00 67.81 71 THR A CA 1
ATOM 548 C C . THR A 1 71 ? -2.498 10.441 -1.208 1.00 67.81 71 THR A C 1
ATOM 550 O O . THR A 1 71 ? -1.477 11.101 -1.383 1.00 67.81 71 THR A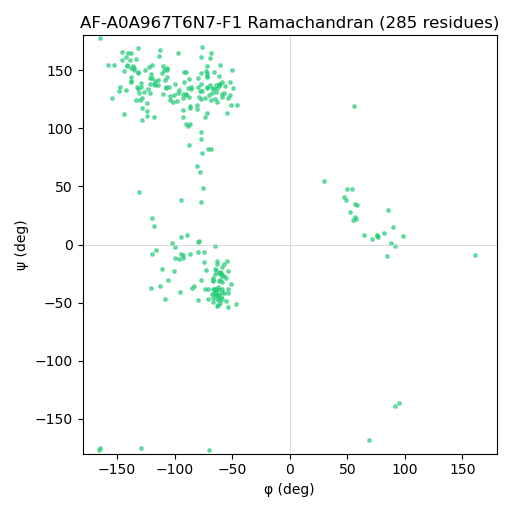 O 1
ATOM 553 N N . ASN A 1 72 ? -2.475 9.144 -0.864 1.00 67.00 72 ASN A N 1
ATOM 554 C CA . ASN A 1 72 ? -1.277 8.371 -0.514 1.00 67.00 72 ASN A CA 1
ATOM 555 C C . ASN A 1 72 ? -0.470 9.010 0.636 1.00 67.00 72 ASN A C 1
ATOM 557 O O . ASN A 1 72 ? 0.726 8.767 0.776 1.00 67.00 72 ASN A O 1
ATOM 561 N N . GLN A 1 73 ? -1.115 9.861 1.440 1.00 72.81 73 GLN A N 1
ATOM 562 C CA . GLN A 1 73 ? -0.503 10.484 2.608 1.00 72.81 73 GLN A CA 1
ATOM 563 C C . GLN A 1 73 ? -0.487 9.499 3.770 1.00 72.81 73 GLN A C 1
ATOM 565 O O . GLN A 1 73 ? -1.498 8.850 4.033 1.00 72.81 73 GLN A O 1
ATOM 570 N N . GLN A 1 74 ? 0.641 9.428 4.471 1.00 75.62 74 GLN A N 1
ATOM 571 C CA . GLN A 1 74 ? 0.802 8.584 5.649 1.00 75.62 74 GLN A CA 1
ATOM 572 C C . GLN A 1 74 ? 0.135 9.183 6.887 1.00 75.62 74 GLN A C 1
ATOM 574 O O . GLN A 1 74 ? 0.089 10.405 7.058 1.00 75.62 74 GLN A O 1
ATOM 579 N N . TRP A 1 75 ? -0.353 8.306 7.752 1.00 78.88 75 TRP A N 1
ATOM 580 C CA . TRP A 1 75 ? -0.857 8.618 9.078 1.00 78.88 75 TRP A CA 1
ATOM 581 C C . TRP A 1 75 ? -0.395 7.549 10.075 1.00 78.88 75 TRP A C 1
ATOM 583 O O . TRP A 1 75 ? -0.019 6.440 9.693 1.00 78.88 75 TRP A O 1
ATOM 593 N N . TRP A 1 76 ? -0.401 7.904 11.356 1.00 85.06 76 TRP A N 1
ATOM 594 C CA . TRP A 1 76 ? 0.004 7.039 12.460 1.00 85.06 76 TRP A CA 1
ATOM 595 C C . TRP A 1 76 ? -0.967 7.204 13.618 1.00 85.06 76 TRP A C 1
ATOM 597 O O . TRP A 1 76 ? -1.368 8.324 13.933 1.00 85.06 76 TRP A O 1
ATOM 607 N N . ILE A 1 77 ? -1.293 6.102 14.279 1.00 87.00 77 ILE A N 1
ATOM 608 C CA . ILE A 1 77 ? -2.028 6.078 15.537 1.00 87.00 77 ILE A CA 1
ATOM 609 C C . ILE A 1 77 ? -1.179 5.310 16.537 1.00 87.00 77 ILE A C 1
ATOM 611 O O . ILE A 1 77 ? -1.015 4.100 16.423 1.00 87.00 77 ILE A O 1
ATOM 615 N N . GLN A 1 78 ? -0.641 6.019 17.520 1.00 88.94 78 GLN A N 1
ATOM 616 C CA . GLN A 1 78 ? 0.019 5.395 18.659 1.00 88.94 78 GLN A CA 1
ATOM 617 C C . GLN A 1 78 ? -1.004 5.224 19.774 1.00 88.94 78 GLN A C 1
ATOM 619 O O . GLN A 1 78 ? -1.625 6.215 20.160 1.00 88.94 78 GLN A O 1
ATOM 624 N N . THR A 1 79 ? -1.154 4.007 20.295 1.00 91.12 79 THR A N 1
ATOM 625 C CA . THR A 1 79 ? -2.138 3.687 21.336 1.00 91.12 79 THR A CA 1
ATOM 626 C C . THR A 1 79 ? -1.463 3.019 22.525 1.00 91.12 79 THR A C 1
ATOM 628 O O . THR A 1 79 ? -0.687 2.078 22.379 1.00 91.12 79 THR A O 1
ATOM 631 N N . SER A 1 80 ? -1.749 3.501 23.728 1.00 94.44 80 SER A N 1
ATOM 632 C CA . SER A 1 80 ? -1.317 2.870 24.974 1.00 94.44 80 SER A CA 1
ATOM 633 C C . SER A 1 80 ? -2.162 1.629 25.302 1.00 94.44 80 SER A C 1
ATOM 635 O O . SER A 1 80 ? -3.233 1.403 24.740 1.00 94.44 80 SER A O 1
ATOM 637 N N . LEU A 1 81 ? -1.732 0.850 26.298 1.00 93.12 81 LEU A N 1
ATOM 638 C CA . LEU A 1 81 ? -2.491 -0.310 26.786 1.00 93.12 81 LEU A CA 1
ATOM 639 C C . LEU A 1 81 ? -3.876 0.052 27.358 1.00 93.12 81 LEU A C 1
ATOM 641 O O . LEU A 1 81 ? -4.762 -0.792 27.382 1.00 93.12 81 LEU A O 1
ATOM 645 N N . ASN A 1 82 ? -4.082 1.292 27.822 1.00 93.75 82 ASN A N 1
ATOM 646 C CA . ASN A 1 82 ? -5.372 1.758 28.354 1.00 93.75 82 ASN A CA 1
ATOM 647 C C . ASN A 1 82 ? -6.242 2.481 27.305 1.00 93.75 82 ASN A C 1
ATOM 649 O O . ASN A 1 82 ? -7.286 3.041 27.657 1.00 93.75 82 ASN A O 1
ATOM 653 N N . GLY A 1 83 ? -5.812 2.481 26.039 1.00 92.25 83 GLY A N 1
ATOM 654 C CA . GLY A 1 83 ? -6.544 3.076 24.926 1.00 92.25 83 GLY A CA 1
ATOM 655 C C . GLY A 1 83 ? -6.373 4.585 24.775 1.00 92.25 83 GLY A C 1
ATOM 656 O O . GLY A 1 83 ? -7.105 5.187 24.002 1.00 92.25 83 GLY A O 1
ATOM 657 N N . GLU A 1 84 ? -5.458 5.232 25.498 1.00 96.94 84 GLU A N 1
ATOM 658 C CA . GLU A 1 84 ? -5.071 6.612 25.184 1.00 96.94 84 GLU A CA 1
ATOM 659 C C . GLU A 1 84 ? -4.285 6.635 23.875 1.00 96.94 84 GLU A C 1
ATOM 661 O O . GLU A 1 84 ? -3.312 5.896 23.709 1.00 96.94 84 GLU A O 1
ATOM 666 N N . SER A 1 85 ? -4.697 7.495 22.947 1.00 94.06 85 SER A N 1
ATOM 667 C CA . SER A 1 85 ? -4.176 7.469 21.586 1.00 94.06 85 SER A CA 1
ATOM 668 C C . SER A 1 85 ? -3.756 8.846 21.091 1.00 94.06 85 SER A C 1
ATOM 670 O O . SER A 1 85 ? -4.344 9.872 21.430 1.00 94.06 85 SER A O 1
ATOM 672 N N . THR A 1 86 ? -2.728 8.867 20.246 1.00 93.50 86 THR A N 1
ATOM 673 C CA . THR A 1 86 ? -2.300 10.055 19.501 1.00 93.50 86 THR A CA 1
ATOM 674 C C . THR A 1 86 ? -2.297 9.743 18.013 1.00 93.50 86 THR A C 1
ATOM 676 O O . THR A 1 86 ? -1.580 8.848 17.568 1.00 93.50 86 THR A O 1
ATOM 679 N N . HIS A 1 87 ? -3.069 10.508 17.246 1.00 88.12 87 HIS A N 1
ATOM 680 C CA . HIS A 1 87 ? -3.072 10.474 15.791 1.00 88.12 87 HIS A CA 1
ATOM 681 C C . HIS A 1 87 ? -2.074 11.497 15.243 1.00 88.12 87 HIS A C 1
ATOM 683 O O . HIS A 1 87 ? -2.002 12.624 15.737 1.00 88.12 87 HIS A O 1
ATOM 689 N N . ARG A 1 88 ? -1.331 11.143 14.193 1.00 87.06 88 ARG A N 1
ATOM 690 C CA . ARG A 1 88 ? -0.426 12.044 13.463 1.00 87.06 88 ARG A CA 1
ATOM 691 C C . ARG A 1 88 ? -0.534 11.825 11.959 1.00 87.06 88 ARG A C 1
ATOM 693 O O . ARG A 1 88 ? -0.791 10.714 11.515 1.00 87.06 88 ARG A O 1
ATOM 700 N N . GLY A 1 89 ? -0.258 12.862 11.173 1.00 79.81 89 GLY A N 1
ATOM 701 C CA . GLY A 1 89 ? -0.180 12.761 9.711 1.00 79.81 89 GLY A CA 1
ATOM 702 C C . GLY A 1 89 ? -1.507 13.056 9.013 1.00 79.81 89 GLY A C 1
ATOM 703 O O . GLY A 1 89 ? -2.193 14.012 9.366 1.00 79.81 89 GLY A O 1
ATOM 704 N N . ALA A 1 90 ? -1.845 12.288 7.977 1.00 75.56 90 ALA A N 1
ATOM 705 C CA . ALA A 1 90 ? -3.016 12.535 7.139 1.00 75.56 90 ALA A CA 1
ATOM 706 C C . ALA A 1 90 ? -4.319 12.536 7.947 1.00 75.56 90 ALA A C 1
ATOM 708 O O . ALA A 1 90 ? -4.628 11.569 8.635 1.00 75.56 90 ALA A O 1
ATOM 709 N N . ARG A 1 91 ? -5.117 13.599 7.822 1.00 73.25 91 ARG A N 1
ATOM 710 C CA . ARG A 1 91 ? -6.459 13.653 8.412 1.00 73.25 91 ARG A CA 1
ATOM 711 C C . ARG A 1 91 ? -7.366 12.589 7.790 1.00 73.25 91 ARG A C 1
ATOM 713 O O . ARG A 1 91 ? -7.573 12.600 6.578 1.00 73.25 91 ARG A O 1
ATOM 720 N N . LEU A 1 92 ? -7.920 11.706 8.622 1.00 66.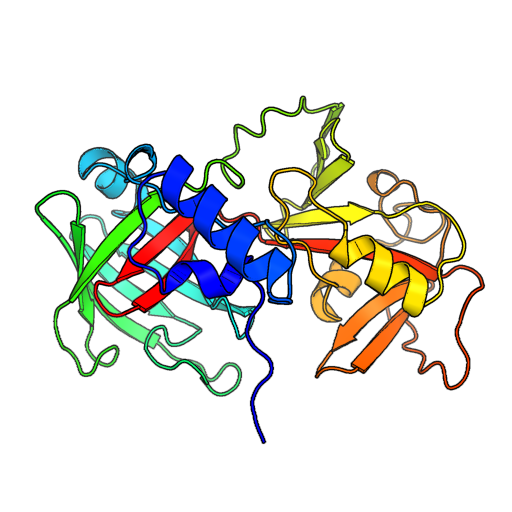06 92 LEU A N 1
ATOM 721 C CA . LEU A 1 92 ? -8.827 10.630 8.198 1.00 66.06 92 LEU A CA 1
ATOM 722 C C . LEU A 1 92 ? -10.237 11.126 7.825 1.00 66.06 92 LEU A C 1
ATOM 724 O O . LEU A 1 92 ? -10.987 10.393 7.186 1.00 66.06 92 LEU A O 1
ATOM 728 N N . ASP A 1 93 ? -10.593 12.357 8.202 1.00 61.09 93 ASP A N 1
ATOM 729 C CA . ASP A 1 93 ? -11.933 12.940 8.063 1.00 61.09 93 ASP A CA 1
ATOM 730 C C . ASP A 1 93 ? -12.107 13.869 6.843 1.00 61.09 93 ASP A C 1
ATOM 732 O O . ASP A 1 93 ? -13.203 14.370 6.596 1.00 61.09 93 ASP A O 1
ATOM 736 N N . ILE A 1 94 ? -11.054 14.107 6.045 1.00 59.78 94 ILE A N 1
ATOM 737 C CA . ILE A 1 94 ? -11.112 15.015 4.886 1.00 59.78 94 ILE A CA 1
ATOM 738 C C . ILE A 1 94 ? -10.583 14.321 3.622 1.00 59.78 94 ILE A C 1
ATOM 740 O O . ILE A 1 94 ? -9.378 14.203 3.414 1.00 59.78 94 ILE A O 1
ATOM 744 N N . LEU A 1 95 ? -11.501 13.976 2.706 1.00 54.56 95 LEU A N 1
ATOM 745 C CA . LEU A 1 95 ? -11.241 13.344 1.391 1.00 54.56 95 LEU A CA 1
ATOM 746 C C . LEU A 1 95 ? -10.220 14.090 0.508 1.00 54.56 95 LEU A C 1
ATOM 748 O O . LEU A 1 95 ? -9.619 13.500 -0.390 1.00 54.56 95 LEU A O 1
ATOM 752 N N . PHE A 1 96 ? -10.032 15.386 0.756 1.00 53.44 96 PHE A N 1
ATOM 753 C CA . PHE A 1 96 ? -9.144 16.277 0.009 1.00 53.44 96 PHE A CA 1
ATOM 754 C C . PHE A 1 96 ? -8.248 17.085 0.952 1.00 53.44 96 PHE A C 1
ATOM 756 O O . PHE A 1 96 ? -8.124 18.304 0.810 1.00 53.44 96 PHE A O 1
ATOM 763 N N . SER A 1 97 ? -7.660 16.419 1.950 1.00 54.84 97 SER A N 1
ATOM 764 C CA . SER A 1 97 ? -6.659 17.034 2.820 1.00 54.84 97 SER A CA 1
ATOM 765 C C . SER A 1 97 ? -5.580 17.738 1.982 1.00 54.84 97 SER A C 1
ATOM 767 O O . SER A 1 97 ? -5.074 17.216 0.982 1.00 54.84 97 SER A O 1
ATOM 769 N N . LYS A 1 98 ? -5.223 18.964 2.380 1.00 52.53 98 LYS A N 1
ATOM 770 C CA . LYS A 1 98 ? -4.045 19.650 1.835 1.00 52.53 98 LYS A CA 1
ATOM 771 C C . LYS A 1 98 ? -2.782 18.812 2.134 1.00 52.53 98 LYS A C 1
ATOM 773 O O . LYS A 1 98 ? -2.785 18.013 3.073 1.00 52.53 98 LYS A O 1
ATOM 778 N N . PRO A 1 99 ? -1.706 18.931 1.335 1.00 52.09 99 PRO A N 1
ATOM 779 C CA . PRO A 1 99 ? -0.440 18.255 1.614 1.00 52.09 99 PRO A CA 1
ATOM 780 C C . PRO A 1 99 ? 0.074 18.552 3.029 1.00 52.09 99 PRO A C 1
ATOM 782 O O . PRO A 1 99 ? 0.217 19.715 3.374 1.00 52.09 99 PRO A O 1
ATOM 785 N N . MET A 1 100 ? 0.348 17.486 3.792 1.00 54.84 100 MET A N 1
ATOM 786 C CA . MET A 1 100 ? 1.288 17.375 4.922 1.00 54.84 100 MET A CA 1
ATOM 787 C C . MET A 1 100 ? 1.528 18.650 5.752 1.00 54.84 100 MET A C 1
ATOM 789 O O . MET A 1 100 ? 2.668 19.062 5.953 1.00 54.84 100 MET A O 1
ATOM 793 N N . GLU A 1 101 ? 0.468 19.267 6.270 1.00 56.03 101 GLU A N 1
ATOM 794 C CA . GLU A 1 101 ? 0.616 20.073 7.482 1.00 56.03 101 GLU A CA 1
ATOM 795 C C . GLU A 1 101 ? 0.818 19.117 8.668 1.00 56.03 101 GLU A C 1
ATOM 797 O O . GLU A 1 101 ? 0.337 17.980 8.649 1.00 56.03 101 GLU A O 1
ATOM 802 N N . ALA A 1 102 ? 1.560 19.553 9.688 1.00 64.25 102 ALA A N 1
ATOM 803 C CA . ALA A 1 102 ? 1.756 18.789 10.914 1.00 64.25 102 ALA A CA 1
ATOM 804 C C . ALA A 1 102 ? 0.432 18.711 11.692 1.00 64.25 102 ALA A C 1
ATOM 806 O O . ALA A 1 102 ? 0.182 19.498 12.600 1.00 64.25 102 ALA A O 1
ATOM 807 N N . PHE A 1 103 ? -0.435 17.779 11.306 1.00 81.12 103 PHE A N 1
ATOM 808 C CA . PHE A 1 103 ? -1.654 17.476 12.034 1.00 81.12 103 PHE A CA 1
ATOM 809 C C . PHE A 1 103 ? -1.353 16.433 13.109 1.00 81.12 103 PHE A C 1
ATOM 811 O O . PHE A 1 103 ? -0.781 15.373 12.833 1.00 81.12 103 PHE A O 1
ATOM 818 N N . SER A 1 104 ? -1.736 16.750 14.341 1.00 88.38 104 SER A N 1
ATOM 819 C CA . SER A 1 104 ? -1.687 15.843 15.476 1.00 88.38 104 SER A CA 1
ATOM 820 C C . SER A 1 104 ? -2.957 16.018 16.281 1.00 88.38 104 SER A C 1
ATOM 822 O O . SER A 1 104 ? -3.395 17.146 16.507 1.00 88.38 104 SER A O 1
ATOM 824 N N . ASP A 1 105 ? -3.496 14.905 16.752 1.00 91.44 105 ASP A N 1
ATOM 825 C CA . ASP A 1 105 ? -4.693 14.903 17.574 1.00 91.44 105 ASP A CA 1
ATOM 826 C C . ASP A 1 105 ? -4.588 13.866 18.687 1.00 91.44 105 ASP A C 1
ATOM 828 O O . ASP A 1 105 ? -3.856 12.880 18.563 1.00 91.44 105 ASP A O 1
ATOM 832 N N . LYS A 1 106 ? -5.297 14.106 19.785 1.00 95.69 106 LYS A N 1
ATOM 833 C CA . LYS A 1 106 ? -5.376 13.190 20.920 1.00 95.69 106 LYS A CA 1
ATOM 834 C C . LYS A 1 106 ? -6.758 12.581 20.975 1.00 95.69 106 LYS A C 1
ATOM 836 O O . LYS A 1 106 ? -7.740 13.186 20.559 1.00 95.69 106 LYS A O 1
ATOM 841 N N . GLY A 1 107 ? -6.828 11.364 21.479 1.00 94.50 107 GLY A N 1
ATOM 842 C CA . GLY A 1 107 ? -8.088 10.665 21.578 1.00 94.50 107 GLY A CA 1
ATOM 843 C C . GLY A 1 107 ? -8.021 9.474 22.500 1.00 94.50 107 GLY A C 1
ATOM 844 O O . GLY A 1 107 ? -7.020 9.211 23.171 1.00 94.50 107 GLY A O 1
ATOM 845 N N . LYS A 1 108 ? -9.132 8.755 22.519 1.00 95.44 108 LYS A N 1
ATOM 846 C CA . LYS A 1 108 ? -9.271 7.501 23.229 1.00 95.44 108 LYS A CA 1
ATOM 847 C C . LYS A 1 108 ? -9.910 6.467 22.323 1.00 95.44 108 LYS A C 1
ATOM 849 O O . LYS A 1 108 ? -10.895 6.758 21.645 1.00 95.44 108 LYS A O 1
ATOM 854 N N . ILE A 1 109 ? -9.350 5.271 22.352 1.00 93.56 109 ILE A N 1
ATOM 855 C CA . ILE A 1 109 ? -9.802 4.099 21.626 1.00 93.56 109 ILE A CA 1
ATOM 856 C C . ILE A 1 109 ? -10.272 3.043 22.630 1.00 93.56 109 ILE A C 1
ATOM 858 O O . ILE A 1 109 ? -9.691 2.877 23.703 1.00 93.56 109 ILE A O 1
ATOM 862 N N . ARG A 1 110 ? -11.348 2.332 22.293 1.00 94.62 110 ARG A N 1
ATOM 863 C CA . ARG A 1 110 ? -11.865 1.188 23.052 1.00 94.62 110 ARG A CA 1
ATOM 864 C C . ARG A 1 110 ? -12.454 0.145 22.108 1.00 94.62 110 ARG A C 1
ATOM 866 O O . ARG A 1 110 ? -12.821 0.466 20.981 1.00 94.62 110 ARG A O 1
ATOM 873 N N . LEU A 1 111 ? -12.559 -1.092 22.577 1.00 93.62 111 LEU A N 1
ATOM 874 C CA . LEU A 1 111 ? -13.214 -2.172 21.842 1.00 93.62 111 LEU A CA 1
ATOM 875 C C . LEU A 1 111 ? -14.574 -2.469 22.448 1.00 93.62 111 LEU A C 1
ATOM 877 O O . LEU A 1 111 ? -14.713 -2.564 23.666 1.00 93.62 111 LEU A O 1
ATOM 881 N N . GLU A 1 112 ? -15.570 -2.624 21.587 1.00 93.38 112 GLU A N 1
ATOM 882 C CA . GLU A 1 112 ? -16.914 -3.030 21.982 1.00 93.38 112 GLU A CA 1
ATOM 883 C C . GLU A 1 112 ? -17.598 -3.712 20.791 1.00 93.38 112 GLU A C 1
ATOM 885 O O . GLU A 1 112 ? -17.664 -3.137 19.706 1.00 93.38 112 GLU A O 1
ATOM 890 N N . ASN A 1 113 ? -18.105 -4.935 20.991 1.00 90.50 113 ASN A N 1
ATOM 891 C CA . ASN A 1 113 ? -18.798 -5.741 19.972 1.00 90.50 113 ASN A CA 1
ATOM 892 C C . ASN A 1 113 ? -17.989 -5.951 18.675 1.00 90.50 113 ASN A C 1
ATOM 894 O O . ASN A 1 113 ? -18.507 -5.734 17.580 1.00 90.50 113 ASN A O 1
ATOM 898 N N . ASP A 1 114 ? -16.713 -6.336 18.801 1.00 91.50 114 ASP A N 1
ATOM 899 C CA . ASP A 1 114 ? -15.770 -6.504 17.679 1.00 91.50 114 ASP A CA 1
ATOM 900 C C . ASP A 1 114 ? -15.599 -5.242 16.812 1.00 91.50 114 ASP A C 1
ATOM 902 O O . ASP A 1 114 ? -15.236 -5.311 15.637 1.00 91.50 114 ASP A O 1
ATOM 906 N N . MET A 1 115 ? -15.880 -4.069 17.385 1.00 89.88 115 MET A N 1
ATOM 907 C CA . MET A 1 115 ? -15.702 -2.778 16.735 1.00 89.88 115 MET A CA 1
ATOM 908 C C . MET A 1 115 ? -14.720 -1.915 17.511 1.00 89.88 115 MET A C 1
ATOM 910 O O . MET A 1 115 ? -14.707 -1.890 18.746 1.00 89.88 115 MET A O 1
ATOM 914 N N . LEU A 1 116 ? -13.924 -1.166 16.756 1.00 90.00 116 LEU A N 1
ATOM 915 C CA . LEU A 1 116 ? -13.009 -0.171 17.276 1.00 90.00 116 LEU A CA 1
ATOM 916 C C . LEU A 1 116 ? -13.737 1.154 17.448 1.00 90.00 116 LEU A C 1
ATOM 918 O O . LEU A 1 116 ? -13.972 1.864 16.475 1.00 90.00 116 LEU A O 1
ATOM 922 N N . TRP A 1 117 ? -14.077 1.500 18.679 1.00 92.06 117 TRP A N 1
ATOM 923 C CA . TRP A 1 117 ? -14.634 2.801 19.014 1.00 92.06 117 TRP A CA 1
ATOM 924 C C . TRP A 1 117 ? -13.506 3.786 19.254 1.00 92.06 117 TRP A C 1
ATOM 926 O O . TRP A 1 117 ? -12.558 3.489 19.980 1.00 92.06 117 TRP A O 1
ATOM 936 N N . SER A 1 118 ? -13.612 4.971 18.669 1.00 90.81 118 SER A N 1
ATOM 937 C CA . SER A 1 118 ? -12.646 6.034 18.884 1.00 90.81 118 SER A CA 1
ATOM 938 C C . SER A 1 118 ? -13.334 7.379 19.043 1.00 90.81 118 SER A C 1
ATOM 940 O O . SER A 1 118 ? -14.349 7.666 18.407 1.00 90.81 118 SER A O 1
ATOM 942 N N . LYS A 1 119 ? -12.763 8.203 19.915 1.00 92.94 119 LYS A N 1
ATOM 943 C CA . LYS A 1 119 ? -13.151 9.592 20.119 1.00 92.94 119 LYS A CA 1
ATOM 944 C C . LYS A 1 119 ? -11.892 10.434 20.150 1.00 92.94 119 LYS A C 1
ATOM 946 O O . LYS A 1 119 ? -11.002 10.172 20.957 1.00 92.94 119 LYS A O 1
ATOM 951 N N . TRP A 1 120 ? -11.837 11.438 19.296 1.00 91.00 120 TRP A N 1
ATOM 952 C CA . TRP A 1 120 ? -10.693 12.334 19.170 1.00 91.00 120 TRP A CA 1
ATOM 953 C C . TRP A 1 120 ? -11.068 13.742 19.635 1.00 91.00 120 TRP A C 1
ATOM 955 O O . TRP A 1 120 ? -12.241 14.003 19.880 1.00 91.00 120 TRP A O 1
ATOM 965 N N . GLU A 1 121 ? -10.107 14.641 19.831 1.00 93.25 121 GLU A N 1
ATOM 966 C CA . GLU A 1 121 ? -10.403 16.026 20.225 1.00 93.25 121 GLU A CA 1
ATOM 967 C C . GLU A 1 121 ? -10.763 16.898 19.013 1.00 93.25 121 GLU A C 1
ATOM 969 O O . GLU A 1 121 ? -11.620 17.773 19.129 1.00 93.25 121 GLU A O 1
ATOM 974 N N . GLN A 1 122 ? -10.133 16.662 17.856 1.00 87.69 122 GLN A N 1
ATOM 975 C CA . GLN A 1 122 ? -10.298 17.472 16.641 1.00 87.69 122 GLN A CA 1
ATOM 976 C C . GLN A 1 122 ? -10.821 16.677 15.441 1.00 87.69 122 GLN A C 1
ATOM 978 O O . GLN A 1 122 ? -11.587 17.214 14.640 1.00 87.69 122 GLN A O 1
ATOM 983 N N . LEU A 1 123 ? -10.394 15.424 15.272 1.00 82.31 123 LEU A N 1
ATOM 984 C CA . LEU A 1 123 ? -10.881 14.551 14.211 1.00 82.31 123 LEU A CA 1
ATOM 985 C C . LEU A 1 123 ? -12.366 14.277 14.427 1.00 82.31 123 LEU A C 1
ATOM 987 O O . LEU A 1 123 ? -12.805 14.004 15.547 1.00 82.31 123 LEU A O 1
ATOM 991 N N . PHE A 1 124 ? -13.122 14.320 13.328 1.00 79.62 124 PHE A N 1
ATOM 992 C CA . PHE A 1 124 ? -14.564 14.063 13.333 1.00 79.62 124 PHE A CA 1
ATOM 993 C C . PHE A 1 124 ? -15.327 14.984 14.294 1.00 79.62 124 PHE A C 1
ATOM 995 O O . PHE A 1 124 ? -16.280 14.555 14.938 1.00 79.62 124 PHE A O 1
ATOM 1002 N N . ASP A 1 125 ? -14.879 16.238 14.424 1.00 83.50 125 ASP A N 1
ATOM 1003 C CA . ASP A 1 125 ? -15.475 17.263 15.291 1.00 83.50 125 ASP A CA 1
ATOM 1004 C C . ASP A 1 125 ? -15.664 16.806 16.753 1.00 83.50 125 ASP A C 1
ATOM 1006 O O . ASP A 1 125 ? -16.563 17.258 17.464 1.00 83.50 125 ASP A O 1
ATOM 1010 N N . GLY A 1 126 ? -14.820 15.876 17.205 1.00 86.56 126 GLY A N 1
ATOM 1011 C CA . GLY A 1 126 ? -14.858 15.315 18.549 1.00 86.56 126 GLY A CA 1
ATOM 1012 C C . GLY A 1 126 ? -15.975 14.304 18.816 1.00 86.56 126 GLY A C 1
ATOM 1013 O O . GLY A 1 126 ? -16.169 13.885 19.966 1.00 86.56 126 GLY A O 1
ATOM 1014 N N . TYR A 1 127 ? -16.715 13.899 17.781 1.00 88.38 127 TYR A N 1
ATOM 1015 C CA . TYR A 1 127 ? -17.718 12.850 17.896 1.00 88.38 127 TYR A CA 1
ATOM 1016 C C . TYR A 1 127 ? -17.066 11.480 18.070 1.00 88.38 127 TYR A C 1
ATOM 1018 O O . TYR A 1 127 ? -16.010 11.176 17.514 1.00 88.38 127 TYR A O 1
ATOM 1026 N N . GLU A 1 128 ? -17.720 10.643 18.872 1.00 90.00 128 GLU A N 1
ATOM 1027 C CA . GLU A 1 128 ? -17.365 9.234 18.969 1.00 90.00 128 GLU A CA 1
ATOM 1028 C C . GLU A 1 128 ? -17.905 8.499 17.736 1.00 90.00 128 GLU A C 1
ATOM 1030 O O . GLU A 1 128 ? -19.035 8.736 17.303 1.00 90.00 128 GLU A O 1
ATOM 1035 N N . PHE A 1 129 ? -17.102 7.603 17.175 1.00 86.00 129 PHE A N 1
ATOM 1036 C CA . PHE A 1 129 ? -17.499 6.732 16.072 1.00 86.00 129 PHE A CA 1
ATOM 1037 C C . PHE A 1 129 ? -16.818 5.377 16.208 1.00 86.00 129 PHE A C 1
ATOM 1039 O O . PHE A 1 129 ? -15.845 5.221 16.948 1.00 86.00 129 PHE A O 1
ATOM 1046 N N . HIS A 1 130 ? -17.317 4.404 15.454 1.00 86.69 130 HIS A N 1
ATOM 1047 C CA . HIS A 1 130 ? -16.761 3.064 15.423 1.00 86.69 130 HIS A CA 1
ATOM 1048 C C . HIS A 1 130 ? -16.285 2.662 14.034 1.00 86.69 130 HIS A C 1
ATOM 1050 O O . HIS A 1 130 ? -16.737 3.175 13.004 1.00 86.69 130 HIS A O 1
ATOM 1056 N N . GLN A 1 131 ? -15.335 1.736 14.027 1.00 86.12 131 GLN A N 1
ATOM 1057 C CA . GLN A 1 131 ? -14.738 1.175 12.832 1.00 86.12 131 GLN A CA 1
ATOM 1058 C C . GLN A 1 131 ? -14.776 -0.348 12.918 1.00 86.12 131 GLN A C 1
ATOM 1060 O O . GLN A 1 131 ? -14.492 -0.933 13.963 1.00 86.12 131 GLN A O 1
ATOM 1065 N N . THR A 1 132 ? -15.092 -0.989 11.800 1.00 87.25 132 THR A N 1
ATOM 1066 C CA . THR A 1 132 ? -14.854 -2.417 11.606 1.00 87.25 132 THR A CA 1
ATOM 1067 C C . THR A 1 132 ? -13.533 -2.583 10.869 1.00 87.25 132 THR A C 1
ATOM 1069 O O . THR A 1 132 ? -13.289 -1.903 9.867 1.00 87.25 132 THR A O 1
ATOM 1072 N N . ILE A 1 133 ? -12.676 -3.482 11.349 1.00 85.94 133 ILE A N 1
ATOM 1073 C CA . ILE A 1 133 ? -11.394 -3.772 10.703 1.00 85.94 133 ILE A CA 1
ATOM 1074 C C . ILE A 1 133 ? -11.476 -5.131 10.029 1.00 85.94 133 ILE A C 1
ATOM 1076 O O . ILE A 1 133 ? -11.968 -6.107 10.595 1.00 85.94 133 ILE A O 1
ATOM 1080 N N . PHE A 1 134 ? -10.981 -5.170 8.802 1.00 86.19 134 PHE A N 1
ATOM 1081 C CA . PHE A 1 134 ? -10.886 -6.366 7.993 1.00 86.19 134 PHE A CA 1
ATOM 1082 C C . PHE A 1 134 ? -9.419 -6.686 7.762 1.00 86.19 134 PHE A C 1
ATOM 1084 O O . PHE A 1 134 ? -8.616 -5.808 7.436 1.00 86.19 134 PHE A O 1
ATOM 1091 N N . ARG A 1 135 ? -9.069 -7.961 7.876 1.00 83.38 135 ARG A N 1
ATOM 1092 C CA . ARG A 1 135 ? -7.791 -8.462 7.396 1.00 83.38 135 ARG A CA 1
ATOM 1093 C C . ARG A 1 135 ? -7.781 -8.371 5.876 1.00 83.38 135 ARG A C 1
ATOM 1095 O O . ARG A 1 135 ? -8.740 -8.761 5.216 1.00 83.38 135 ARG A O 1
ATOM 1102 N N . ASN A 1 136 ? -6.692 -7.881 5.303 1.00 77.50 136 ASN A N 1
ATOM 1103 C CA . ASN A 1 136 ? -6.498 -7.966 3.867 1.00 77.50 136 ASN A CA 1
ATOM 1104 C C . ASN A 1 136 ? -5.759 -9.273 3.538 1.00 77.50 136 ASN A C 1
ATOM 1106 O O . ASN A 1 136 ? -4.542 -9.341 3.735 1.00 77.50 136 ASN A O 1
ATOM 1110 N N . PRO A 1 137 ? -6.436 -10.316 3.026 1.00 72.62 137 PRO A N 1
ATOM 1111 C CA . PRO A 1 137 ? -5.769 -11.572 2.689 1.00 72.62 137 PRO A CA 1
ATOM 1112 C C . PRO A 1 137 ? -4.677 -11.393 1.624 1.00 72.62 137 PRO A C 1
ATOM 1114 O O . PRO A 1 137 ? -3.742 -12.181 1.595 1.00 72.62 137 PRO A O 1
ATOM 1117 N N . GLU A 1 138 ? -4.767 -10.348 0.794 1.00 67.69 138 GLU A N 1
ATOM 1118 C CA . GLU A 1 138 ? -3.799 -10.031 -0.269 1.00 67.69 138 GLU A CA 1
ATOM 1119 C C . GLU A 1 138 ? -2.605 -9.188 0.221 1.00 67.69 138 GLU A C 1
ATOM 1121 O O . GLU A 1 138 ? -1.665 -8.949 -0.530 1.00 67.69 138 GLU A O 1
ATOM 1126 N N . GLY A 1 139 ? -2.632 -8.689 1.461 1.00 61.44 139 GLY A N 1
ATOM 1127 C CA . GLY A 1 139 ? -1.504 -7.950 2.048 1.00 61.44 139 GLY A CA 1
ATOM 1128 C C . GLY A 1 139 ? -0.927 -8.579 3.314 1.00 61.44 139 GLY A C 1
ATOM 1129 O O . GLY A 1 139 ? 0.128 -8.155 3.774 1.00 61.44 139 GLY A O 1
ATOM 1130 N N . SER A 1 140 ? -1.583 -9.612 3.841 1.00 56.47 140 SER A N 1
ATOM 1131 C CA . SER A 1 140 ? -1.084 -10.483 4.903 1.00 56.47 140 SER A CA 1
ATOM 1132 C C . SER A 1 140 ? 0.206 -11.204 4.483 1.00 56.47 140 SER A C 1
ATOM 1134 O O . SER A 1 140 ? 0.306 -11.730 3.374 1.00 56.47 140 SER A O 1
ATOM 1136 N N . LEU A 1 141 ? 1.180 -11.289 5.400 1.00 50.44 141 LEU A N 1
ATOM 1137 C CA . LEU A 1 141 ? 2.457 -12.010 5.243 1.00 50.44 141 LEU A CA 1
ATOM 1138 C C . LEU A 1 141 ? 2.309 -13.489 4.842 1.00 50.44 141 LEU A C 1
ATOM 1140 O O . LEU A 1 141 ? 3.275 -14.076 4.354 1.00 50.44 141 LEU A O 1
ATOM 1144 N N . ASN A 1 142 ? 1.107 -14.068 4.946 1.00 48.06 142 ASN A N 1
ATOM 1145 C CA . ASN A 1 142 ? 0.751 -15.330 4.293 1.00 48.06 142 ASN A CA 1
ATOM 1146 C C . ASN A 1 142 ? 0.513 -15.137 2.789 1.00 48.06 142 ASN A C 1
ATOM 1148 O O . ASN A 1 142 ? -0.476 -15.626 2.234 1.00 48.06 142 ASN A O 1
ATOM 1152 N N . ASN A 1 143 ? 1.437 -14.449 2.117 1.00 52.25 143 ASN A N 1
ATOM 1153 C CA . ASN A 1 143 ? 1.516 -14.500 0.673 1.00 52.25 143 ASN A CA 1
ATOM 1154 C C . ASN A 1 143 ? 1.632 -15.990 0.320 1.00 52.25 143 ASN A C 1
ATOM 1156 O O . ASN A 1 143 ? 2.597 -16.649 0.705 1.00 52.25 143 ASN A O 1
ATOM 1160 N N . LYS A 1 144 ? 0.612 -16.563 -0.332 1.00 57.06 144 LYS A N 1
ATOM 1161 C CA . LYS A 1 144 ? 0.617 -17.994 -0.697 1.00 57.06 144 LYS A CA 1
ATOM 1162 C C . LYS A 1 144 ? 1.807 -18.333 -1.600 1.00 57.06 144 LYS A C 1
ATOM 1164 O O . LYS A 1 144 ? 2.160 -19.500 -1.742 1.00 57.06 144 LYS A O 1
ATOM 1169 N N . ALA A 1 145 ? 2.394 -17.315 -2.228 1.00 70.62 145 ALA A N 1
ATOM 1170 C CA . ALA A 1 145 ? 3.601 -17.437 -3.013 1.00 70.62 145 ALA A CA 1
ATOM 1171 C C . ALA A 1 145 ? 4.806 -17.769 -2.127 1.00 70.62 145 ALA A C 1
ATOM 1173 O O . ALA A 1 145 ? 5.101 -17.098 -1.139 1.00 70.62 145 ALA A O 1
ATOM 1174 N N . LYS A 1 146 ? 5.548 -18.797 -2.531 1.00 83.06 146 LYS A N 1
ATOM 1175 C CA . LYS A 1 146 ? 6.783 -19.210 -1.876 1.00 83.06 146 LYS A CA 1
ATOM 1176 C C . LYS A 1 146 ? 7.826 -18.089 -1.929 1.00 83.06 146 LYS A C 1
ATOM 1178 O O . LYS A 1 146 ? 8.038 -17.488 -2.984 1.00 83.06 146 LYS A O 1
ATOM 1183 N N . ILE A 1 147 ? 8.521 -17.856 -0.815 1.00 88.62 147 ILE A N 1
ATOM 1184 C CA . ILE A 1 147 ? 9.723 -17.013 -0.787 1.00 88.62 147 ILE A CA 1
ATOM 1185 C C . ILE A 1 147 ? 10.834 -17.742 -1.546 1.00 88.62 147 ILE A C 1
ATOM 1187 O O . ILE A 1 147 ? 11.166 -18.887 -1.230 1.00 88.62 147 ILE A O 1
ATOM 1191 N N . ILE A 1 148 ? 11.403 -17.084 -2.553 1.00 88.94 148 ILE A N 1
ATOM 1192 C CA . ILE A 1 148 ? 12.475 -17.639 -3.390 1.00 88.94 148 ILE A CA 1
ATOM 1193 C C . ILE A 1 148 ? 13.823 -16.952 -3.172 1.00 88.94 148 ILE A C 1
ATOM 1195 O O . ILE A 1 148 ? 14.854 -17.552 -3.464 1.00 88.94 148 ILE A O 1
ATOM 1199 N N . ALA A 1 149 ? 13.829 -15.733 -2.636 1.00 87.19 149 ALA A N 1
ATOM 1200 C CA . ALA A 1 149 ? 15.023 -15.070 -2.128 1.00 87.19 149 ALA A CA 1
ATOM 1201 C C . ALA A 1 149 ? 14.637 -14.069 -1.033 1.00 87.19 149 ALA A C 1
ATOM 1203 O O . ALA A 1 149 ? 13.517 -13.560 -1.022 1.00 87.19 149 ALA A O 1
ATOM 1204 N N . ASP A 1 150 ? 15.567 -13.786 -0.129 1.00 90.25 150 ASP A N 1
ATOM 1205 C CA . ASP A 1 150 ? 15.411 -12.777 0.913 1.00 90.25 150 ASP A CA 1
ATOM 1206 C C . ASP A 1 150 ? 16.776 -12.139 1.205 1.00 90.25 150 ASP A C 1
ATOM 1208 O O . ASP A 1 150 ? 17.783 -12.845 1.288 1.00 90.25 150 ASP A O 1
ATOM 1212 N N . ASP A 1 151 ? 16.815 -10.815 1.331 1.00 88.62 151 ASP A N 1
ATOM 1213 C CA . ASP A 1 151 ? 17.979 -10.055 1.786 1.00 88.62 151 ASP A CA 1
ATOM 1214 C C . ASP A 1 151 ? 17.598 -9.082 2.922 1.00 88.62 151 ASP A C 1
ATOM 1216 O O . ASP A 1 151 ? 16.479 -9.085 3.438 1.00 88.62 151 ASP A O 1
ATOM 1220 N N . GLU A 1 152 ? 18.532 -8.244 3.375 1.00 89.56 152 GLU A N 1
ATOM 1221 C CA . GLU A 1 152 ? 18.272 -7.293 4.468 1.00 89.56 152 GLU A CA 1
ATOM 1222 C C . GLU A 1 152 ? 17.126 -6.307 4.172 1.00 89.56 152 GLU A C 1
ATOM 1224 O O . GLU A 1 152 ? 16.471 -5.825 5.097 1.00 89.56 152 GLU A O 1
ATOM 1229 N N . ARG A 1 153 ? 16.860 -6.003 2.898 1.00 92.31 153 ARG A N 1
ATOM 1230 C CA . ARG A 1 153 ? 15.858 -5.028 2.457 1.00 92.31 153 ARG A CA 1
ATOM 1231 C C . ARG A 1 153 ? 14.677 -5.654 1.719 1.00 92.31 153 ARG A C 1
ATOM 1233 O O . ARG A 1 153 ? 13.571 -5.145 1.870 1.00 92.31 153 ARG A O 1
ATOM 1240 N N . TYR A 1 154 ? 14.875 -6.697 0.926 1.00 93.06 154 TYR A N 1
ATOM 1241 C CA . TYR A 1 154 ? 13.874 -7.207 -0.003 1.00 93.06 154 TYR A CA 1
ATOM 1242 C C . TYR A 1 154 ? 13.542 -8.676 0.244 1.00 93.06 154 TYR A C 1
ATOM 1244 O O . TYR A 1 154 ? 14.441 -9.504 0.324 1.00 93.06 154 TYR A O 1
ATOM 1252 N N . VAL A 1 155 ? 12.246 -9.004 0.259 1.00 90.81 155 VAL A N 1
ATOM 1253 C CA . VAL A 1 155 ? 11.752 -10.389 0.164 1.00 90.81 155 VAL A CA 1
ATOM 1254 C C . VAL A 1 155 ? 11.213 -10.614 -1.243 1.00 90.81 155 VAL A C 1
ATOM 1256 O O . VAL A 1 155 ? 10.371 -9.846 -1.707 1.00 90.81 155 VAL A O 1
ATOM 1259 N N . PHE A 1 156 ? 11.659 -11.668 -1.920 1.00 90.19 156 PHE A N 1
ATOM 1260 C CA . PHE A 1 156 ? 11.223 -12.007 -3.271 1.00 90.19 156 PHE A CA 1
ATOM 1261 C C . PHE A 1 156 ? 10.360 -13.265 -3.286 1.00 90.19 156 PHE A C 1
ATOM 1263 O O . PHE A 1 156 ? 10.748 -14.317 -2.770 1.00 90.19 156 PHE A O 1
ATOM 1270 N N . TYR A 1 157 ? 9.202 -13.157 -3.927 1.00 90.25 157 TYR A N 1
ATOM 1271 C CA . TYR A 1 157 ? 8.194 -14.206 -4.013 1.00 90.25 157 TYR A CA 1
ATOM 1272 C C . TYR A 1 157 ? 8.161 -14.828 -5.416 1.00 90.25 157 TYR A C 1
ATOM 1274 O O . TYR A 1 157 ? 8.432 -14.157 -6.413 1.00 90.25 157 TYR A O 1
ATOM 1282 N N . GLU A 1 158 ? 7.799 -16.113 -5.521 1.00 88.94 158 GLU A N 1
ATOM 1283 C CA . GLU A 1 158 ? 7.779 -16.833 -6.809 1.00 88.94 158 GLU A CA 1
ATOM 1284 C C . GLU A 1 158 ? 6.842 -16.209 -7.855 1.00 88.94 158 GLU A C 1
ATOM 1286 O O . GLU A 1 158 ? 7.069 -16.345 -9.055 1.00 88.94 158 GLU A O 1
ATOM 1291 N N . ASN A 1 159 ? 5.811 -15.493 -7.401 1.00 87.38 159 ASN A N 1
ATOM 1292 C CA . ASN A 1 159 ? 4.842 -14.799 -8.248 1.00 87.38 159 ASN A CA 1
ATOM 1293 C C . ASN A 1 159 ? 5.368 -13.464 -8.814 1.00 87.38 159 ASN A C 1
ATOM 1295 O O . ASN A 1 159 ? 4.625 -12.758 -9.495 1.00 87.38 159 ASN A O 1
ATOM 1299 N N . GLY A 1 160 ? 6.629 -13.113 -8.540 1.00 90.62 160 GLY A N 1
ATOM 1300 C CA . GLY A 1 160 ? 7.289 -11.909 -9.045 1.00 90.62 160 GLY A CA 1
ATOM 1301 C C . GLY A 1 160 ? 7.175 -10.684 -8.137 1.00 90.62 160 GLY A C 1
ATOM 1302 O O . GLY A 1 160 ? 7.748 -9.649 -8.474 1.00 90.62 160 GLY A O 1
ATOM 1303 N N . ILE A 1 161 ? 6.478 -10.784 -6.999 1.00 91.50 161 ILE A N 1
ATOM 1304 C CA . ILE A 1 161 ? 6.398 -9.696 -6.017 1.00 91.50 161 ILE A CA 1
ATOM 1305 C C . ILE A 1 161 ? 7.736 -9.546 -5.290 1.00 91.50 161 ILE A C 1
ATOM 1307 O O . ILE A 1 161 ? 8.335 -10.528 -4.849 1.00 91.50 161 ILE A O 1
ATOM 1311 N N . ILE A 1 162 ? 8.176 -8.301 -5.129 1.00 93.69 162 ILE A N 1
ATOM 1312 C CA . ILE A 1 162 ? 9.339 -7.895 -4.340 1.00 93.69 162 ILE A CA 1
ATOM 1313 C C . ILE A 1 162 ? 8.835 -6.991 -3.215 1.00 93.69 162 ILE A C 1
ATOM 1315 O O . ILE A 1 162 ? 8.416 -5.862 -3.460 1.00 93.69 162 ILE A O 1
ATOM 1319 N N . TYR A 1 163 ? 8.879 -7.475 -1.982 1.00 90.56 163 TYR A N 1
ATOM 1320 C CA . TYR A 1 163 ? 8.526 -6.680 -0.812 1.00 90.56 1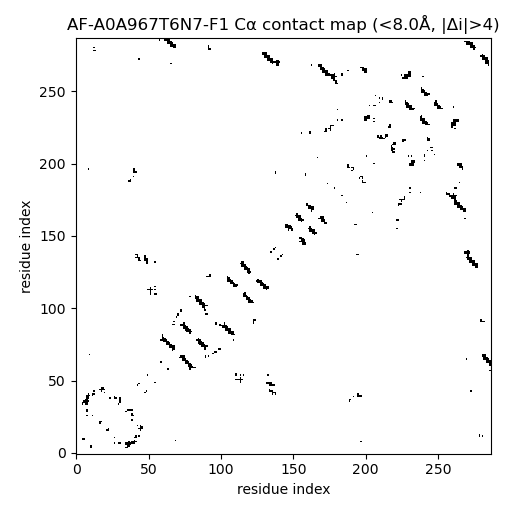63 TYR A CA 1
ATOM 1321 C C . TYR A 1 163 ? 9.731 -5.904 -0.307 1.00 90.56 163 TYR A C 1
ATOM 1323 O O . TYR A 1 163 ? 10.722 -6.507 0.091 1.00 90.56 163 TYR A O 1
ATOM 1331 N N . ASP A 1 164 ? 9.638 -4.579 -0.290 1.00 91.50 164 ASP A N 1
ATOM 1332 C CA . ASP A 1 164 ? 10.643 -3.692 0.288 1.00 91.50 164 ASP A CA 1
ATOM 1333 C C . ASP A 1 164 ? 10.348 -3.468 1.778 1.00 91.50 164 ASP A C 1
ATOM 1335 O O . ASP A 1 164 ? 9.491 -2.663 2.140 1.00 91.50 164 ASP A O 1
ATOM 1339 N N . LYS A 1 165 ? 11.094 -4.150 2.655 1.00 86.12 165 LYS A N 1
ATOM 1340 C CA . LYS A 1 165 ? 10.969 -4.073 4.122 1.00 86.12 165 LYS A CA 1
ATOM 1341 C C . LYS A 1 165 ? 11.144 -2.648 4.655 1.00 86.12 165 LYS A C 1
ATOM 1343 O O . LYS A 1 165 ? 10.612 -2.332 5.717 1.00 86.12 165 LYS A O 1
ATOM 1348 N N . LYS A 1 166 ? 11.888 -1.796 3.936 1.00 85.56 166 LYS A N 1
ATOM 1349 C CA . LYS A 1 166 ? 12.180 -0.416 4.345 1.00 85.56 166 LYS A CA 1
ATOM 1350 C C . LYS A 1 166 ? 11.012 0.520 4.060 1.00 85.56 166 LYS A C 1
ATOM 1352 O O . LYS A 1 166 ? 10.661 1.330 4.908 1.00 85.56 166 LYS A O 1
ATOM 1357 N N . THR A 1 167 ? 10.461 0.454 2.851 1.00 84.12 167 THR A N 1
ATOM 1358 C CA . THR A 1 167 ? 9.366 1.345 2.421 1.00 84.12 167 THR A CA 1
ATOM 1359 C C . THR A 1 167 ? 7.988 0.747 2.673 1.00 84.12 167 THR A C 1
ATOM 1361 O O . THR A 1 167 ? 6.990 1.456 2.573 1.00 84.12 167 THR A O 1
ATOM 1364 N N . LYS A 1 168 ? 7.944 -0.545 3.012 1.00 82.50 168 LYS A N 1
ATOM 1365 C CA . LYS A 1 168 ? 6.739 -1.354 3.201 1.00 82.50 168 LYS A CA 1
ATOM 1366 C C . LYS A 1 168 ? 5.846 -1.395 1.954 1.00 82.50 168 LYS A C 1
ATOM 1368 O O . LYS A 1 168 ? 4.615 -1.447 2.031 1.00 82.50 168 LYS A O 1
ATOM 1373 N N . LEU A 1 169 ? 6.491 -1.363 0.789 1.00 86.81 169 LEU A N 1
ATOM 1374 C CA . LEU A 1 169 ? 5.864 -1.405 -0.527 1.00 86.81 169 LEU A CA 1
ATOM 1375 C C . LEU A 1 169 ? 6.113 -2.758 -1.189 1.00 86.81 169 LEU A C 1
ATOM 1377 O O . LEU A 1 169 ? 7.212 -3.308 -1.116 1.00 86.81 169 LEU A O 1
ATOM 1381 N N . ASP A 1 170 ? 5.100 -3.249 -1.889 1.00 90.50 170 ASP A N 1
ATOM 1382 C CA . ASP A 1 170 ? 5.245 -4.314 -2.867 1.00 90.50 170 ASP A CA 1
ATOM 1383 C C . ASP A 1 170 ? 5.580 -3.729 -4.230 1.00 90.50 170 ASP A C 1
ATOM 1385 O O . ASP A 1 170 ? 4.925 -2.799 -4.706 1.00 90.50 170 ASP A O 1
ATOM 1389 N N . TRP A 1 171 ? 6.555 -4.339 -4.889 1.00 94.94 171 TRP A N 1
ATOM 1390 C CA . TRP A 1 171 ? 6.988 -4.000 -6.231 1.00 94.94 171 TRP A CA 1
ATOM 1391 C C . TRP A 1 171 ? 6.831 -5.186 -7.176 1.00 94.94 171 TRP A C 1
ATOM 1393 O O . TRP A 1 171 ? 7.046 -6.334 -6.791 1.00 94.94 171 TRP A O 1
ATOM 1403 N N . ILE A 1 172 ? 6.530 -4.899 -8.439 1.00 94.81 172 ILE A N 1
ATOM 1404 C CA . ILE A 1 172 ? 6.704 -5.831 -9.555 1.00 94.81 172 ILE A CA 1
ATOM 1405 C C . ILE A 1 172 ? 7.468 -5.098 -10.652 1.00 94.81 172 ILE A C 1
ATOM 1407 O O . ILE A 1 172 ? 7.034 -4.047 -11.131 1.00 94.81 172 ILE A O 1
ATOM 1411 N N . ALA A 1 173 ? 8.595 -5.667 -11.072 1.00 95.75 173 ALA A N 1
ATOM 1412 C CA . ALA A 1 173 ? 9.275 -5.239 -12.285 1.00 95.75 173 ALA A CA 1
ATOM 1413 C C . ALA A 1 173 ? 8.547 -5.814 -13.508 1.00 95.75 173 ALA A C 1
ATOM 1415 O O . ALA A 1 173 ? 8.203 -6.997 -13.548 1.00 95.75 173 ALA A O 1
ATOM 1416 N N . GLY A 1 174 ? 8.287 -4.968 -14.501 1.00 94.06 174 GLY A N 1
ATOM 1417 C CA . GLY A 1 174 ? 7.796 -5.403 -15.801 1.00 94.06 174 GLY A CA 1
ATOM 1418 C C . GLY A 1 174 ? 8.861 -6.148 -16.606 1.00 94.06 174 GLY A C 1
ATOM 1419 O O . GLY A 1 174 ? 9.974 -6.363 -16.124 1.00 94.06 174 GLY A O 1
ATOM 1420 N N . PRO A 1 175 ? 8.534 -6.545 -17.847 1.00 93.00 175 PRO A N 1
ATOM 1421 C CA . PRO A 1 175 ? 9.494 -7.182 -18.740 1.00 93.00 175 PRO A CA 1
ATOM 1422 C C . PRO A 1 175 ? 10.783 -6.361 -18.868 1.00 93.00 175 PRO A C 1
ATOM 1424 O O . PRO A 1 175 ? 10.731 -5.132 -18.970 1.00 93.00 175 PRO A O 1
ATOM 1427 N N . ASP A 1 176 ? 11.933 -7.040 -18.897 1.00 93.56 176 ASP A N 1
ATOM 1428 C CA . ASP A 1 176 ? 13.233 -6.395 -19.104 1.00 93.56 176 ASP A CA 1
ATOM 1429 C C . ASP A 1 176 ? 13.453 -6.048 -20.583 1.00 93.56 176 ASP A C 1
ATOM 1431 O O . ASP A 1 176 ? 14.329 -6.574 -21.266 1.00 93.56 176 ASP A O 1
ATOM 1435 N N . SER A 1 177 ? 12.590 -5.181 -21.098 1.00 91.88 177 SER A N 1
ATOM 1436 C CA . SER A 1 177 ? 12.619 -4.690 -22.465 1.00 91.88 177 SER A CA 1
ATOM 1437 C C . SER A 1 177 ? 12.249 -3.219 -22.503 1.00 91.88 177 SER A C 1
ATOM 1439 O O . SER A 1 177 ? 11.530 -2.702 -21.644 1.00 91.88 177 SER A O 1
ATOM 1441 N N . ASP A 1 178 ? 12.736 -2.546 -23.532 1.00 90.94 178 ASP A N 1
ATOM 1442 C CA . ASP A 1 178 ? 12.373 -1.175 -23.854 1.00 90.94 178 ASP A CA 1
ATOM 1443 C C . ASP A 1 178 ? 10.850 -1.030 -23.892 1.00 90.94 178 ASP A C 1
ATOM 1445 O O . ASP A 1 178 ? 10.162 -1.751 -24.611 1.00 90.94 178 ASP A O 1
ATOM 1449 N N . THR A 1 179 ? 10.326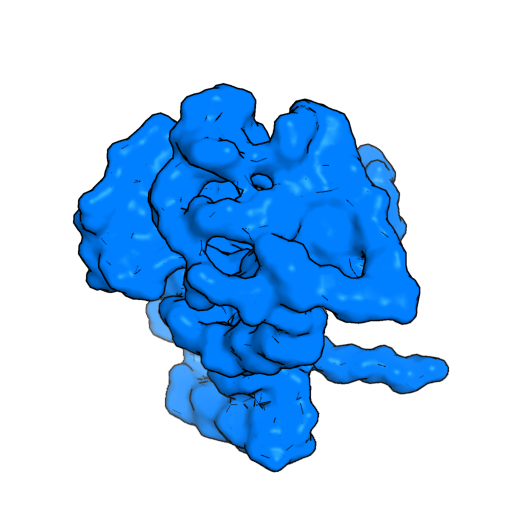 -0.158 -23.031 1.00 89.88 179 THR A N 1
ATOM 1450 C CA . THR A 1 179 ? 8.890 -0.016 -22.790 1.00 89.88 179 THR A CA 1
ATOM 1451 C C . THR A 1 179 ? 8.503 1.449 -22.930 1.00 89.88 179 THR A C 1
ATOM 1453 O O . THR A 1 179 ? 8.948 2.292 -22.149 1.00 89.88 179 THR A O 1
ATOM 1456 N N . SER A 1 180 ? 7.641 1.761 -23.895 1.00 88.81 180 SER A N 1
ATOM 1457 C CA . SER A 1 180 ? 7.035 3.089 -24.040 1.00 88.81 180 SER A CA 1
ATOM 1458 C C . SER A 1 180 ? 6.051 3.391 -22.903 1.00 88.81 180 SER A C 1
ATOM 1460 O O . SER A 1 180 ? 5.557 2.498 -22.210 1.00 88.81 180 SER A O 1
ATOM 1462 N N . TRP A 1 181 ? 5.678 4.662 -22.738 1.00 86.00 181 TRP A N 1
ATOM 1463 C CA . TRP A 1 181 ? 4.652 5.054 -21.766 1.00 86.00 181 TRP A CA 1
ATOM 1464 C C . TRP A 1 181 ? 3.311 4.338 -22.001 1.00 86.00 181 TRP A C 1
ATOM 1466 O O . TRP A 1 181 ? 2.646 3.904 -21.054 1.00 86.00 181 TRP A O 1
ATOM 1476 N N . HIS A 1 182 ? 2.898 4.205 -23.264 1.00 85.38 182 HIS A N 1
ATOM 1477 C CA . HIS A 1 182 ? 1.638 3.558 -23.619 1.00 85.38 182 HIS A CA 1
ATOM 1478 C C . HIS A 1 182 ? 1.642 2.068 -23.265 1.00 85.38 182 HIS A C 1
ATOM 1480 O O . HIS A 1 182 ? 0.661 1.574 -22.699 1.00 85.38 182 HIS A O 1
ATOM 1486 N N . GLU A 1 183 ? 2.751 1.375 -23.523 1.00 90.75 183 GLU A N 1
ATOM 1487 C CA . GLU A 1 183 ? 2.944 -0.025 -23.142 1.00 90.75 183 GLU A CA 1
ATOM 1488 C C . GLU A 1 183 ? 2.999 -0.187 -21.625 1.00 90.75 183 GLU A C 1
ATOM 1490 O O . GLU A 1 183 ? 2.270 -1.017 -21.083 1.00 90.75 183 GLU A O 1
ATOM 1495 N N . ALA A 1 184 ? 3.755 0.665 -20.926 1.00 90.69 184 ALA A N 1
ATOM 1496 C CA . ALA A 1 184 ? 3.836 0.678 -19.468 1.00 90.69 184 ALA A CA 1
ATOM 1497 C C . ALA A 1 184 ? 2.445 0.829 -18.834 1.00 90.69 184 ALA A C 1
ATOM 1499 O O . ALA A 1 184 ? 2.038 0.050 -17.970 1.00 90.69 184 ALA A O 1
ATOM 1500 N N . ARG A 1 185 ? 1.664 1.804 -19.313 1.00 86.31 185 ARG A N 1
ATOM 1501 C CA . ARG A 1 185 ? 0.307 2.064 -18.819 1.00 86.31 185 ARG A CA 1
ATOM 1502 C C . ARG A 1 185 ? -0.640 0.906 -19.121 1.00 86.31 185 ARG A C 1
ATOM 1504 O O . ARG A 1 185 ? -1.510 0.605 -18.305 1.00 86.31 185 ARG A O 1
ATOM 1511 N N . SER A 1 186 ? -0.503 0.286 -20.291 1.00 87.00 186 SER A N 1
ATOM 1512 C CA . SER A 1 186 ? -1.270 -0.902 -20.678 1.00 87.00 186 SER A CA 1
ATOM 1513 C C . SER A 1 186 ? -0.936 -2.094 -19.779 1.00 87.00 186 SER A C 1
ATOM 1515 O O . SER A 1 186 ? -1.849 -2.772 -19.310 1.00 87.00 186 SER A O 1
ATOM 1517 N N . TRP A 1 187 ? 0.349 -2.304 -19.484 1.00 93.25 187 TRP A N 1
ATOM 1518 C CA . TRP A 1 187 ? 0.838 -3.382 -18.630 1.00 93.25 187 TRP A CA 1
ATOM 1519 C C . TRP A 1 187 ? 0.322 -3.250 -17.192 1.00 93.25 187 TRP A C 1
ATOM 1521 O O . TRP A 1 187 ? -0.346 -4.166 -16.719 1.00 93.25 187 TRP A O 1
ATOM 1531 N N . ILE A 1 188 ? 0.497 -2.091 -16.540 1.00 87.56 188 ILE A N 1
ATOM 1532 C CA . ILE A 1 188 ? 0.017 -1.881 -15.157 1.00 87.56 188 ILE A CA 1
ATOM 1533 C C . ILE A 1 188 ? -1.498 -2.092 -15.052 1.00 87.56 188 ILE A C 1
ATOM 1535 O O . ILE A 1 188 ? -1.975 -2.728 -14.120 1.00 87.56 188 ILE A O 1
ATOM 1539 N N . ARG A 1 189 ? -2.280 -1.615 -16.030 1.00 81.56 189 ARG A N 1
ATOM 1540 C CA . ARG A 1 189 ? -3.748 -1.770 -16.026 1.00 81.56 189 ARG A CA 1
ATOM 1541 C C . ARG A 1 189 ? -4.229 -3.213 -16.137 1.00 81.56 189 ARG A C 1
ATOM 1543 O O . ARG A 1 189 ? -5.360 -3.492 -15.750 1.00 81.56 189 ARG A O 1
ATOM 1550 N N . LYS A 1 190 ? -3.416 -4.090 -16.720 1.00 84.56 190 LYS A N 1
ATOM 1551 C CA . LYS A 1 190 ? -3.708 -5.521 -16.865 1.00 84.56 190 LYS A CA 1
ATOM 1552 C C . LYS A 1 190 ? -3.104 -6.349 -15.732 1.00 84.56 190 LYS A C 1
ATOM 1554 O O . LYS A 1 190 ? -3.379 -7.542 -15.659 1.00 84.56 190 LYS A O 1
ATOM 1559 N N . LEU A 1 191 ? -2.278 -5.746 -14.877 1.00 82.56 191 LEU A N 1
ATOM 1560 C CA . LEU A 1 191 ? -1.574 -6.449 -13.819 1.00 82.56 191 LEU A CA 1
ATOM 1561 C C . LEU A 1 191 ? -2.550 -6.819 -12.696 1.00 82.56 191 LEU A C 1
ATOM 1563 O O . LEU A 1 191 ? -3.034 -5.964 -11.957 1.00 82.56 191 LEU A O 1
ATOM 1567 N N . SER A 1 192 ? -2.835 -8.112 -12.580 1.00 78.56 192 SER A N 1
ATOM 1568 C CA . SER A 1 192 ? -3.742 -8.687 -11.578 1.00 78.56 192 SER A CA 1
ATOM 1569 C C . SER A 1 192 ? -3.035 -9.663 -10.636 1.00 78.56 192 SER A C 1
ATOM 1571 O O . SER A 1 192 ? -3.695 -10.469 -9.981 1.00 78.56 192 SER A O 1
ATOM 1573 N N . VAL A 1 193 ? -1.696 -9.636 -10.609 1.00 81.00 193 VAL A N 1
ATOM 1574 C CA . VAL A 1 193 ? -0.897 -10.477 -9.709 1.00 81.00 193 VAL A CA 1
ATOM 1575 C C . VAL A 1 193 ? -1.332 -10.200 -8.277 1.00 81.00 193 VAL A C 1
ATOM 1577 O O . VAL A 1 193 ? -1.442 -9.037 -7.884 1.00 81.00 193 VAL A O 1
ATOM 1580 N N . ASP A 1 194 ? -1.605 -11.282 -7.547 1.00 72.88 194 ASP A N 1
ATOM 1581 C CA . ASP A 1 194 ? -2.020 -11.267 -6.144 1.00 72.88 194 ASP A CA 1
ATOM 1582 C C . ASP A 1 194 ? -3.180 -10.304 -5.863 1.00 72.88 194 ASP A C 1
ATOM 1584 O O . ASP A 1 194 ? -3.117 -9.439 -4.995 1.00 72.88 194 ASP A O 1
ATOM 1588 N N . GLY A 1 195 ? -4.210 -10.389 -6.705 1.00 66.19 195 GLY A N 1
ATOM 1589 C CA . GLY A 1 195 ? -5.432 -9.611 -6.546 1.00 66.19 195 GLY A CA 1
ATOM 1590 C C . GLY A 1 195 ? -5.384 -8.208 -7.131 1.00 66.19 195 GLY A C 1
ATOM 1591 O O . GLY A 1 195 ? -6.443 -7.618 -7.302 1.00 66.19 195 GLY A O 1
ATOM 1592 N N . GLY A 1 196 ? -4.222 -7.701 -7.563 1.00 74.56 196 GLY A N 1
ATOM 1593 C CA . GLY A 1 196 ? -4.084 -6.427 -8.274 1.00 74.56 196 GLY A CA 1
ATOM 1594 C C . GLY A 1 196 ? -3.740 -5.233 -7.371 1.00 74.56 196 GLY A C 1
ATOM 1595 O O . GLY A 1 196 ? -2.838 -5.313 -6.541 1.00 74.56 196 GLY A O 1
ATOM 1596 N N . GLY A 1 197 ? -4.395 -4.086 -7.588 1.00 72.12 197 GLY A N 1
ATOM 1597 C CA . GLY A 1 197 ? -4.127 -2.840 -6.843 1.00 72.12 197 GLY A CA 1
ATOM 1598 C C . GLY A 1 197 ? -2.858 -2.086 -7.267 1.00 72.12 197 GLY A C 1
ATOM 1599 O O . GLY A 1 197 ? -2.493 -1.082 -6.657 1.00 72.12 197 GLY A O 1
ATOM 1600 N N . TRP A 1 198 ? -2.202 -2.548 -8.327 1.00 83.00 198 TRP A N 1
ATOM 1601 C CA . TRP A 1 198 ? -0.953 -1.998 -8.835 1.00 83.00 198 TRP A CA 1
ATOM 1602 C C . TRP A 1 198 ? -1.124 -0.613 -9.459 1.00 83.00 198 TRP A C 1
ATOM 1604 O O . TRP A 1 198 ? -2.047 -0.360 -10.238 1.00 83.00 198 TRP A O 1
ATOM 1614 N N . ARG A 1 199 ? -0.184 0.282 -9.161 1.00 88.50 199 ARG A N 1
ATOM 1615 C CA . ARG A 1 199 ? -0.094 1.615 -9.761 1.00 88.50 199 ARG A CA 1
ATOM 1616 C C . ARG A 1 199 ? 1.320 1.911 -10.241 1.00 88.50 199 ARG A C 1
ATOM 1618 O O . ARG A 1 199 ? 2.270 1.204 -9.912 1.00 88.50 199 ARG A O 1
ATOM 1625 N N . PHE A 1 200 ? 1.452 2.992 -11.005 1.00 88.81 200 PHE A N 1
ATOM 1626 C CA . PHE A 1 200 ? 2.763 3.593 -11.211 1.00 88.81 200 PHE A CA 1
ATOM 1627 C C . PHE A 1 200 ? 3.333 4.065 -9.868 1.00 88.81 200 PHE A C 1
ATOM 1629 O O . PHE A 1 200 ? 2.575 4.553 -9.014 1.00 88.81 200 PHE A O 1
ATOM 1636 N N . PRO A 1 201 ? 4.655 3.961 -9.682 1.00 91.44 201 PRO A N 1
ATOM 1637 C CA . PRO A 1 201 ? 5.302 4.591 -8.553 1.00 91.44 201 PRO A CA 1
ATOM 1638 C C . PRO A 1 201 ? 5.289 6.113 -8.695 1.00 91.44 201 PRO A C 1
ATOM 1640 O O . PRO A 1 201 ? 5.102 6.663 -9.789 1.00 91.44 201 PRO A O 1
ATOM 1643 N N . ILE A 1 202 ? 5.486 6.793 -7.572 1.00 84.50 202 ILE A N 1
ATOM 1644 C CA . ILE A 1 202 ? 5.775 8.229 -7.531 1.00 84.50 202 ILE A CA 1
ATOM 1645 C C . ILE A 1 202 ? 7.283 8.463 -7.411 1.00 84.50 202 ILE A C 1
ATOM 1647 O O . ILE A 1 202 ? 8.040 7.559 -7.058 1.00 84.50 202 ILE A O 1
ATOM 1651 N N . ARG A 1 203 ? 7.722 9.699 -7.674 1.00 82.19 203 ARG A N 1
ATOM 1652 C CA . ARG A 1 203 ? 9.138 10.103 -7.659 1.00 82.19 203 ARG A CA 1
ATOM 1653 C C . ARG A 1 203 ? 9.887 9.614 -6.417 1.00 82.19 203 ARG A C 1
ATOM 1655 O O . ARG A 1 203 ? 10.938 8.993 -6.536 1.00 82.19 203 ARG A O 1
ATOM 1662 N N . GLU A 1 204 ? 9.331 9.880 -5.239 1.00 83.25 204 GLU A N 1
ATOM 1663 C CA . GLU A 1 204 ? 9.982 9.551 -3.968 1.00 83.25 204 GLU A CA 1
ATOM 1664 C C . GLU A 1 204 ? 10.103 8.040 -3.740 1.00 83.25 204 GLU A C 1
ATOM 1666 O O . GLU A 1 204 ? 11.095 7.599 -3.175 1.00 83.25 204 GLU A O 1
ATOM 1671 N N . GLU A 1 205 ? 9.178 7.230 -4.261 1.00 89.44 205 GLU A N 1
ATOM 1672 C CA . GLU A 1 205 ? 9.265 5.765 -4.188 1.00 89.44 205 GLU A CA 1
ATOM 1673 C C . GLU A 1 205 ? 10.376 5.236 -5.100 1.00 89.44 205 GLU A C 1
ATOM 1675 O O . GLU A 1 205 ? 11.213 4.450 -4.657 1.00 89.44 205 GLU A O 1
ATOM 1680 N N . VAL A 1 206 ? 10.436 5.707 -6.354 1.00 90.81 206 VAL A N 1
ATOM 1681 C CA . VAL A 1 206 ? 11.456 5.272 -7.326 1.00 90.81 206 VAL A CA 1
ATOM 1682 C C . VAL A 1 206 ? 12.861 5.665 -6.878 1.00 90.81 206 VAL A C 1
ATOM 1684 O O . VAL A 1 206 ? 13.781 4.855 -6.979 1.00 90.81 206 VAL A O 1
ATOM 1687 N N . LYS A 1 207 ? 13.026 6.863 -6.304 1.00 87.75 207 LYS A N 1
ATOM 1688 C CA . LYS A 1 207 ? 14.295 7.308 -5.708 1.00 87.75 207 LYS A CA 1
ATOM 1689 C C . LYS A 1 207 ? 14.833 6.324 -4.678 1.00 87.75 207 LYS A C 1
ATOM 1691 O O . LYS A 1 207 ? 16.038 6.093 -4.629 1.00 87.75 207 LYS A O 1
ATOM 1696 N N . THR A 1 208 ? 13.958 5.716 -3.874 1.00 90.81 208 THR A N 1
ATOM 1697 C CA . THR A 1 208 ? 14.403 4.776 -2.838 1.00 90.81 208 THR A CA 1
ATOM 1698 C C . THR A 1 208 ? 15.055 3.517 -3.407 1.00 90.81 208 THR A C 1
ATOM 1700 O O . THR A 1 208 ? 15.785 2.846 -2.675 1.00 90.81 208 THR A O 1
ATOM 1703 N N . LEU A 1 209 ? 14.803 3.167 -4.674 1.00 91.69 209 LEU A N 1
ATOM 1704 C CA . LEU A 1 209 ? 15.374 1.978 -5.310 1.00 91.69 209 LEU A CA 1
ATOM 1705 C C . LEU A 1 209 ? 16.867 2.139 -5.618 1.00 91.69 209 LEU A C 1
ATOM 1707 O O . LEU A 1 209 ? 17.565 1.131 -5.728 1.00 91.69 209 LEU A O 1
ATOM 1711 N N . TYR A 1 210 ? 17.358 3.380 -5.720 1.00 89.94 210 TYR A N 1
ATOM 1712 C CA . TYR A 1 210 ? 18.768 3.655 -5.965 1.00 89.94 210 TYR A CA 1
ATOM 1713 C C . TYR A 1 210 ? 19.618 3.186 -4.779 1.00 89.94 210 TYR A C 1
ATOM 1715 O O . TYR A 1 210 ? 19.412 3.588 -3.630 1.00 89.94 210 TYR A O 1
ATOM 1723 N N . LYS A 1 211 ? 20.611 2.351 -5.073 1.00 88.06 211 LYS A N 1
ATOM 1724 C CA . LYS A 1 211 ? 21.693 1.988 -4.164 1.00 88.06 211 LYS A CA 1
ATOM 1725 C C . LYS A 1 211 ? 22.960 1.834 -4.993 1.00 88.06 211 LYS A C 1
ATOM 1727 O O . LYS A 1 211 ? 23.070 0.920 -5.810 1.00 88.06 211 LYS A O 1
ATOM 1732 N N . GLU A 1 212 ? 23.902 2.744 -4.776 1.00 86.88 212 GLU A N 1
ATOM 1733 C CA . GLU A 1 212 ? 25.185 2.748 -5.476 1.00 86.88 212 GLU A CA 1
ATOM 1734 C C . GLU A 1 212 ? 25.866 1.377 -5.373 1.00 86.88 212 GLU A C 1
ATOM 1736 O O . GLU A 1 212 ? 25.964 0.797 -4.289 1.00 86.88 212 GLU A O 1
ATOM 1741 N N . GLY A 1 213 ? 26.268 0.831 -6.522 1.00 85.88 213 GLY A N 1
ATOM 1742 C CA . GLY A 1 213 ? 26.956 -0.458 -6.603 1.00 85.88 213 GLY A CA 1
ATOM 1743 C C . GLY A 1 213 ? 26.096 -1.694 -6.313 1.00 85.88 213 GLY A C 1
ATOM 1744 O O . GLY A 1 213 ? 26.633 -2.797 -6.309 1.00 85.88 213 GLY A O 1
ATOM 1745 N N . ALA A 1 214 ? 24.780 -1.563 -6.095 1.00 86.56 214 ALA A N 1
ATOM 1746 C CA . ALA A 1 214 ? 23.917 -2.724 -5.845 1.00 86.56 214 ALA A CA 1
ATOM 1747 C C . ALA A 1 214 ? 23.775 -3.649 -7.064 1.00 86.56 214 ALA A C 1
ATOM 1749 O O . ALA A 1 214 ? 23.588 -4.849 -6.897 1.00 86.56 214 ALA A O 1
ATOM 1750 N N . GLY A 1 215 ? 23.888 -3.103 -8.274 1.00 84.94 215 GLY A N 1
ATOM 1751 C CA . GLY A 1 215 ? 23.773 -3.816 -9.543 1.00 84.94 215 GLY A CA 1
ATOM 1752 C C . GLY A 1 215 ? 24.300 -2.961 -10.694 1.00 84.94 215 GLY A C 1
ATOM 1753 O O . GLY A 1 215 ? 24.769 -1.842 -10.478 1.00 84.94 215 GLY A O 1
ATOM 1754 N N . THR A 1 216 ? 24.204 -3.460 -11.929 1.00 82.56 216 THR A N 1
ATOM 1755 C CA . THR A 1 216 ? 24.751 -2.787 -13.126 1.00 82.56 216 THR A CA 1
ATOM 1756 C C . THR A 1 216 ? 24.156 -1.404 -13.388 1.00 82.56 216 THR A C 1
ATOM 1758 O O . THR A 1 216 ? 24.795 -0.578 -14.026 1.00 82.56 216 THR A O 1
ATOM 1761 N N . ASN A 1 217 ? 22.950 -1.156 -12.885 1.00 85.94 217 ASN A N 1
ATOM 1762 C CA . ASN A 1 217 ? 22.177 0.077 -13.009 1.00 85.94 217 ASN A CA 1
ATOM 1763 C C . ASN A 1 217 ? 21.872 0.719 -11.642 1.00 85.94 217 ASN A C 1
ATOM 1765 O O . ASN A 1 217 ? 20.899 1.454 -11.528 1.00 85.94 217 ASN A O 1
ATOM 1769 N N . ASN A 1 218 ? 22.655 0.425 -10.594 1.00 89.31 218 ASN A N 1
ATOM 1770 C CA . ASN A 1 218 ? 22.423 0.907 -9.219 1.00 89.31 218 ASN A CA 1
ATOM 1771 C C . ASN A 1 218 ? 21.046 0.538 -8.629 1.00 89.31 218 ASN A C 1
ATOM 1773 O O . ASN A 1 218 ? 20.576 1.177 -7.687 1.00 89.31 218 ASN A O 1
ATOM 1777 N N . ILE A 1 219 ? 20.403 -0.498 -9.169 1.00 90.19 219 ILE A N 1
ATOM 1778 C CA . ILE A 1 219 ? 19.192 -1.114 -8.626 1.00 90.19 219 ILE A CA 1
ATOM 1779 C C . ILE A 1 219 ? 19.572 -2.509 -8.128 1.00 90.19 219 ILE A C 1
ATOM 1781 O O . ILE A 1 219 ? 20.459 -3.159 -8.684 1.00 90.19 219 ILE A O 1
ATOM 1785 N N . ASN A 1 220 ? 18.914 -2.978 -7.066 1.00 91.75 220 ASN A N 1
ATOM 1786 C CA . ASN A 1 220 ? 19.124 -4.340 -6.585 1.00 91.75 220 ASN A CA 1
ATOM 1787 C C . ASN A 1 220 ? 18.795 -5.361 -7.713 1.00 91.75 220 ASN A C 1
ATOM 1789 O O . ASN A 1 220 ? 17.710 -5.283 -8.297 1.00 91.75 220 ASN A O 1
ATOM 1793 N N . PRO A 1 221 ? 19.680 -6.329 -8.020 1.00 91.62 221 PRO A N 1
ATOM 1794 C CA . PRO A 1 221 ? 19.483 -7.322 -9.076 1.00 91.62 221 PRO A CA 1
ATOM 1795 C C . PRO A 1 221 ? 18.208 -8.161 -8.936 1.00 91.62 221 PRO A C 1
ATOM 1797 O O . PRO A 1 221 ? 17.760 -8.748 -9.921 1.00 91.62 221 PRO A O 1
ATOM 1800 N N . VAL A 1 222 ? 17.583 -8.189 -7.751 1.00 90.81 222 VAL A N 1
ATOM 1801 C CA . VAL A 1 222 ? 16.277 -8.828 -7.520 1.00 90.81 222 VAL A CA 1
ATOM 1802 C C . VAL A 1 222 ? 15.178 -8.299 -8.449 1.00 90.81 222 VAL A C 1
ATOM 1804 O O . VAL A 1 222 ? 14.284 -9.052 -8.828 1.00 90.81 222 VAL A O 1
ATOM 1807 N N . PHE A 1 223 ? 15.276 -7.041 -8.892 1.00 91.75 223 PHE A N 1
ATOM 1808 C CA . PHE A 1 223 ? 14.344 -6.447 -9.855 1.00 91.75 223 PHE A CA 1
ATOM 1809 C C . PHE A 1 223 ? 14.544 -6.951 -11.291 1.00 91.75 223 PHE A C 1
ATOM 1811 O O . PHE A 1 223 ? 13.744 -6.610 -12.157 1.00 91.75 2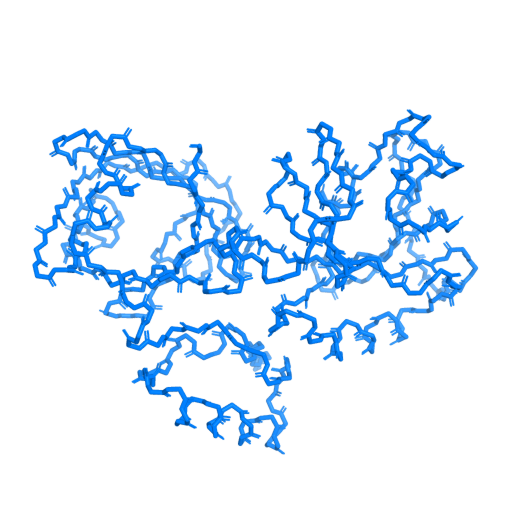23 PHE A O 1
ATOM 1818 N N . LYS A 1 224 ? 15.590 -7.752 -11.557 1.00 91.56 224 LYS A N 1
ATOM 1819 C CA . LYS A 1 224 ? 15.868 -8.410 -12.849 1.00 91.56 224 LYS A CA 1
ATOM 1820 C C . LYS A 1 224 ? 15.750 -7.467 -14.052 1.00 91.56 224 LYS A C 1
ATOM 1822 O O . LYS A 1 224 ? 15.210 -7.836 -15.088 1.00 91.56 224 LYS A O 1
ATOM 1827 N N . THR A 1 225 ? 16.250 -6.246 -13.891 1.00 91.06 225 THR A N 1
ATOM 1828 C CA . THR A 1 225 ? 16.206 -5.199 -14.912 1.00 91.06 225 THR A CA 1
ATOM 1829 C C . THR A 1 225 ? 17.612 -4.810 -15.347 1.00 91.06 225 THR A C 1
ATOM 1831 O O . THR A 1 225 ? 18.502 -4.618 -14.517 1.00 91.06 225 THR A O 1
ATOM 1834 N N . THR A 1 226 ? 17.798 -4.637 -16.649 1.00 90.06 226 THR A N 1
ATOM 1835 C CA . THR A 1 226 ? 19.002 -4.054 -17.254 1.00 90.06 226 THR A CA 1
ATOM 1836 C C . THR A 1 226 ? 18.815 -2.581 -17.613 1.00 90.06 226 THR A C 1
ATOM 1838 O O . THR A 1 226 ? 19.788 -1.892 -17.915 1.00 90.06 226 THR A O 1
ATOM 1841 N N . GLY A 1 227 ? 17.577 -2.078 -17.568 1.00 87.31 227 GLY A N 1
ATOM 1842 C CA . GLY A 1 227 ? 17.253 -0.707 -17.947 1.00 87.31 227 GLY A CA 1
ATOM 1843 C C . GLY A 1 227 ? 17.755 0.327 -16.943 1.00 87.31 227 GLY A C 1
ATOM 1844 O O . GLY A 1 227 ? 17.791 0.091 -15.735 1.00 87.31 227 GLY A O 1
ATOM 1845 N N . TRP A 1 228 ? 18.114 1.502 -17.452 1.00 87.31 228 TRP A N 1
ATOM 1846 C CA . TRP A 1 228 ? 18.604 2.627 -16.649 1.00 87.31 228 TRP A CA 1
ATOM 1847 C C . TRP A 1 228 ? 17.500 3.589 -16.222 1.00 87.31 228 TRP A C 1
ATOM 1849 O O . TRP A 1 228 ? 17.768 4.494 -15.430 1.00 87.31 228 TRP A O 1
ATOM 1859 N N . TRP A 1 229 ? 16.287 3.419 -16.755 1.00 88.12 229 TRP A N 1
ATOM 1860 C CA . TRP A 1 229 ? 15.181 4.349 -16.573 1.00 88.12 229 TRP A CA 1
ATOM 1861 C C . TRP A 1 229 ? 13.922 3.618 -16.119 1.00 88.12 229 TRP A C 1
ATOM 1863 O O . TRP A 1 229 ? 13.561 2.589 -16.690 1.00 88.12 229 TRP A O 1
ATOM 1873 N N . VAL A 1 230 ? 13.223 4.165 -15.124 1.00 90.75 230 VAL A N 1
ATOM 1874 C CA . VAL A 1 230 ? 11.933 3.629 -14.661 1.00 90.75 230 VAL A CA 1
ATOM 1875 C C . VAL A 1 230 ? 10.844 4.681 -14.794 1.00 90.75 230 VAL A C 1
ATOM 1877 O O . VAL A 1 230 ? 11.007 5.820 -14.351 1.00 90.75 230 VAL A O 1
ATOM 1880 N N . TRP A 1 231 ? 9.722 4.287 -15.397 1.00 90.94 231 TRP A N 1
ATOM 1881 C CA . TRP A 1 231 ? 8.530 5.124 -15.493 1.00 90.94 231 TRP A CA 1
ATOM 1882 C C . TRP A 1 231 ? 7.916 5.395 -14.119 1.00 90.94 231 TRP A C 1
ATOM 1884 O O . TRP A 1 231 ? 7.669 4.473 -13.342 1.00 90.94 231 TRP A O 1
ATOM 1894 N N . PHE A 1 232 ? 7.577 6.654 -13.860 1.00 88.19 232 PHE A N 1
ATOM 1895 C CA . PHE A 1 232 ? 6.804 7.070 -12.695 1.00 88.19 232 PHE A CA 1
ATOM 1896 C C . PHE A 1 232 ? 5.754 8.109 -13.081 1.00 88.19 232 PHE A C 1
ATOM 1898 O O . PHE A 1 232 ? 5.790 8.702 -14.164 1.00 88.19 232 PHE A O 1
ATOM 1905 N N . THR A 1 233 ? 4.797 8.331 -12.186 1.00 82.56 233 THR A N 1
ATOM 1906 C CA . THR A 1 233 ? 3.790 9.379 -12.361 1.00 82.56 233 THR A CA 1
ATOM 1907 C C . THR A 1 233 ? 3.813 10.367 -11.220 1.00 82.56 233 THR A C 1
ATOM 1909 O O . THR A 1 233 ? 3.971 9.992 -10.062 1.00 82.56 233 THR A O 1
ATOM 1912 N N . GLU A 1 234 ? 3.588 11.634 -11.538 1.00 76.19 234 GLU A N 1
ATOM 1913 C CA . GLU A 1 234 ? 3.460 12.685 -10.540 1.00 76.19 234 GLU A CA 1
ATOM 1914 C C . GLU A 1 234 ? 2.491 13.757 -11.036 1.00 76.19 234 GLU A C 1
ATOM 1916 O O . GLU A 1 234 ? 2.564 14.189 -12.186 1.00 76.19 234 GLU A O 1
ATOM 1921 N N . LYS A 1 235 ? 1.541 14.169 -10.185 1.00 73.44 235 LYS A N 1
ATOM 1922 C CA . LYS A 1 235 ? 0.532 15.200 -10.509 1.00 73.44 235 LYS A CA 1
ATOM 1923 C C . LYS A 1 235 ? -0.178 14.955 -11.858 1.00 73.44 235 LYS A C 1
ATOM 1925 O O . LYS A 1 235 ? -0.445 15.886 -12.614 1.00 73.44 235 LYS A O 1
ATOM 1930 N N . GLY A 1 236 ? -0.459 13.686 -12.173 1.00 66.25 236 GLY A N 1
ATOM 1931 C CA . GLY A 1 236 ? -1.141 13.271 -13.405 1.00 66.25 236 GLY A CA 1
ATOM 1932 C C . GLY A 1 236 ? -0.283 13.295 -14.676 1.00 66.25 236 GLY A C 1
ATOM 1933 O O . GLY A 1 236 ? -0.821 13.099 -15.764 1.00 66.25 236 GLY A O 1
ATOM 1934 N N . ARG A 1 237 ? 1.030 13.526 -14.561 1.00 73.56 237 ARG A N 1
ATOM 1935 C CA . ARG A 1 237 ? 1.992 13.507 -15.671 1.00 73.56 237 ARG A CA 1
ATOM 1936 C C . ARG A 1 237 ? 2.920 12.295 -15.559 1.00 73.56 237 ARG A C 1
ATOM 1938 O O . ARG A 1 237 ? 3.124 11.774 -14.463 1.00 73.56 237 ARG A O 1
ATOM 1945 N N . SER A 1 238 ? 3.441 11.840 -16.696 1.00 78.50 238 SER A N 1
ATOM 1946 C CA . SER A 1 238 ? 4.369 10.710 -16.806 1.00 78.50 238 SER A CA 1
ATOM 1947 C C . SER A 1 238 ? 5.809 11.189 -16.929 1.00 78.50 238 SER A C 1
ATOM 1949 O O . SER A 1 238 ? 6.090 12.112 -17.695 1.00 78.50 238 SER A O 1
ATOM 1951 N N . TYR A 1 239 ? 6.708 10.513 -16.229 1.00 79.94 239 TYR A N 1
ATOM 1952 C CA . TYR A 1 239 ? 8.128 10.827 -16.162 1.00 79.94 239 TYR A CA 1
ATOM 1953 C C . TYR A 1 239 ? 8.956 9.550 -16.186 1.00 79.94 239 TYR A C 1
ATOM 1955 O O . TYR A 1 239 ? 8.442 8.464 -15.920 1.00 79.94 239 TYR A O 1
ATOM 1963 N N . VAL A 1 240 ? 10.251 9.698 -16.438 1.00 77.38 240 VAL A N 1
ATOM 1964 C CA . VAL A 1 240 ? 11.237 8.636 -16.247 1.00 77.38 240 VAL A CA 1
ATOM 1965 C C . VAL A 1 240 ? 12.307 9.090 -15.263 1.00 77.38 240 VAL A C 1
ATOM 1967 O O . VAL A 1 240 ? 12.757 10.237 -15.307 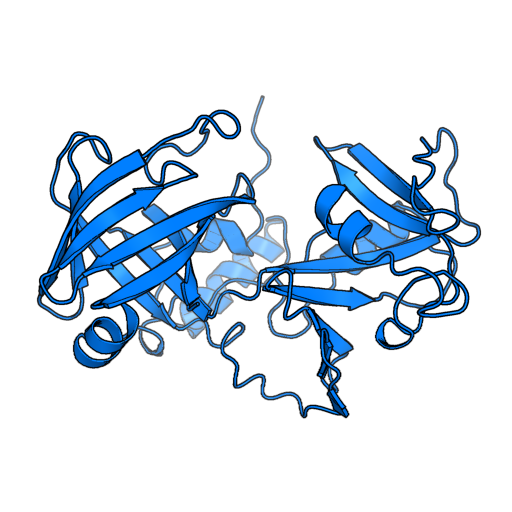1.00 77.38 240 VAL A O 1
ATOM 1970 N N . TRP A 1 241 ? 12.697 8.190 -14.363 1.00 78.50 241 TRP A N 1
ATOM 1971 C CA . TRP A 1 241 ? 13.798 8.396 -13.426 1.00 78.50 241 TRP A CA 1
ATOM 1972 C C . TRP A 1 241 ? 15.021 7.613 -13.886 1.00 78.50 241 TRP A C 1
ATOM 1974 O O . TRP A 1 241 ? 14.922 6.400 -14.066 1.00 78.50 241 TRP A O 1
ATOM 1984 N N . GLN A 1 242 ? 16.158 8.290 -14.057 1.00 81.06 242 GLN A N 1
ATOM 1985 C CA . GLN A 1 242 ? 17.416 7.664 -14.460 1.00 81.06 242 GLN A CA 1
ATOM 1986 C C . GLN A 1 242 ? 18.279 7.270 -13.248 1.00 81.06 242 GLN A C 1
ATOM 1988 O O . GLN A 1 242 ? 18.605 8.119 -12.423 1.00 81.06 242 GLN A O 1
ATOM 1993 N N . PHE A 1 243 ? 18.758 6.024 -13.194 1.00 79.19 243 PHE A N 1
ATOM 1994 C CA . PHE A 1 243 ? 19.585 5.482 -12.099 1.00 79.19 243 PHE A CA 1
ATOM 1995 C C . PHE A 1 243 ? 21.106 5.568 -12.345 1.00 79.19 243 PHE A C 1
ATOM 1997 O O . PHE A 1 243 ? 21.867 4.657 -12.015 1.00 79.19 243 PHE A O 1
ATOM 2004 N N . ARG A 1 244 ? 21.582 6.658 -12.958 1.00 70.00 244 ARG A N 1
ATOM 2005 C CA . ARG A 1 244 ? 23.006 6.811 -13.317 1.00 70.00 244 ARG A CA 1
ATOM 2006 C C . ARG A 1 244 ? 23.877 7.351 -12.177 1.00 70.00 244 ARG A C 1
ATOM 2008 O O . ARG A 1 244 ? 25.019 6.929 -12.047 1.00 70.00 244 ARG A O 1
ATOM 2015 N N . ASP A 1 245 ? 23.348 8.276 -11.385 1.00 63.00 245 ASP A N 1
ATOM 2016 C CA . ASP A 1 245 ? 24.008 8.930 -10.253 1.00 63.00 245 ASP A CA 1
ATOM 2017 C C . ASP A 1 245 ? 22.996 9.150 -9.107 1.00 63.00 245 ASP A C 1
ATOM 2019 O O . ASP A 1 245 ? 21.786 9.116 -9.331 1.00 63.00 245 ASP A O 1
ATOM 2023 N N . ASN A 1 246 ? 23.475 9.376 -7.873 1.00 50.94 246 ASN A N 1
ATOM 2024 C CA . ASN A 1 246 ? 22.643 9.552 -6.661 1.00 50.94 246 ASN A CA 1
ATOM 2025 C C . ASN A 1 246 ? 21.748 10.813 -6.698 1.00 50.94 246 ASN A C 1
ATOM 2027 O O . ASN A 1 246 ? 21.013 11.092 -5.754 1.00 50.94 246 ASN A O 1
ATOM 2031 N N . TYR A 1 247 ? 21.834 11.600 -7.774 1.00 53.66 247 TYR A N 1
ATOM 2032 C CA . TYR A 1 247 ? 21.006 12.780 -7.999 1.00 53.66 247 TYR A CA 1
ATOM 2033 C C . TYR A 1 247 ? 19.858 12.520 -8.969 1.00 53.66 247 TYR A C 1
ATOM 2035 O O . TYR A 1 247 ? 18.868 13.236 -8.870 1.00 53.66 247 TYR A O 1
ATOM 2043 N N . GLY A 1 248 ? 19.967 11.499 -9.831 1.00 54.12 248 GLY A N 1
ATOM 2044 C CA . GLY A 1 248 ? 18.975 11.088 -10.819 1.00 54.12 248 GLY A CA 1
ATOM 2045 C C . GLY A 1 248 ? 18.560 12.208 -11.770 1.00 54.12 248 GLY A C 1
ATOM 2046 O O . GLY A 1 248 ? 17.993 13.228 -11.389 1.00 54.12 248 GLY A O 1
ATOM 2047 N N . ARG A 1 249 ? 18.795 12.034 -13.070 1.00 57.00 249 ARG A N 1
ATOM 2048 C CA . ARG A 1 249 ? 18.271 13.003 -14.038 1.00 57.00 249 ARG A CA 1
ATOM 2049 C C . ARG A 1 249 ? 16.808 12.700 -14.318 1.00 57.00 249 ARG A C 1
ATOM 2051 O O . ARG A 1 249 ? 16.475 11.651 -14.866 1.00 57.00 249 ARG A O 1
ATOM 2058 N N . GLU A 1 250 ? 15.946 13.644 -13.965 1.00 57.44 250 GLU A N 1
ATOM 2059 C CA . GLU A 1 250 ? 14.561 13.666 -14.421 1.00 57.44 250 GLU A CA 1
ATOM 2060 C C . GLU A 1 250 ? 14.534 14.161 -15.862 1.00 57.44 250 GLU A C 1
ATOM 2062 O O . GLU A 1 250 ? 15.047 15.241 -16.169 1.00 57.44 250 GLU A O 1
ATOM 2067 N N . TRP A 1 251 ? 13.927 13.385 -16.754 1.00 60.88 251 TRP A N 1
ATOM 2068 C CA . TRP A 1 251 ? 13.724 13.823 -18.127 1.00 60.88 251 TRP A CA 1
ATOM 2069 C C . TRP A 1 251 ? 12.241 13.904 -18.457 1.00 60.88 251 TRP A C 1
ATOM 2071 O O . TRP A 1 251 ? 11.447 13.043 -18.075 1.00 60.88 251 TRP A O 1
ATOM 2081 N N . TRP A 1 252 ? 11.883 14.971 -19.167 1.00 55.88 252 TRP A N 1
ATOM 2082 C CA . TRP A 1 252 ? 10.584 15.137 -19.798 1.00 55.88 252 TRP A CA 1
ATOM 2083 C C . TRP A 1 252 ? 10.693 14.613 -21.222 1.00 55.88 252 TRP A C 1
ATOM 2085 O O . TRP A 1 252 ? 11.333 15.268 -22.049 1.00 55.88 252 TRP A O 1
ATOM 2095 N N . PRO A 1 253 ? 10.068 13.481 -21.555 1.00 51.38 253 PRO A N 1
ATOM 2096 C CA . PRO A 1 253 ? 10.033 13.064 -22.932 1.00 51.38 253 PRO A CA 1
ATOM 2097 C C . PRO A 1 253 ? 9.001 13.897 -23.685 1.00 51.38 253 PRO A C 1
ATOM 2099 O O . PRO A 1 253 ? 7.811 13.601 -23.671 1.00 51.38 253 PRO A O 1
ATOM 2102 N N . GLY A 1 254 ? 9.467 14.950 -24.363 1.00 47.00 254 GLY A N 1
ATOM 2103 C CA . GLY A 1 254 ? 8.743 15.533 -25.502 1.00 47.00 254 GLY A CA 1
ATOM 2104 C C . GLY A 1 254 ? 8.610 14.539 -26.669 1.00 47.00 254 GLY A C 1
ATOM 2105 O O . GLY A 1 254 ? 7.788 14.730 -27.558 1.00 47.00 254 GLY A O 1
ATOM 2106 N N . SER A 1 255 ? 9.385 13.453 -26.625 1.00 48.47 255 SER A N 1
ATOM 2107 C CA . SER A 1 255 ? 9.317 12.269 -27.474 1.00 48.47 255 SER A CA 1
ATOM 2108 C C . SER A 1 255 ? 9.621 11.039 -26.613 1.00 48.47 255 SER A C 1
ATOM 2110 O O . SER A 1 255 ? 10.539 11.062 -25.795 1.00 48.47 255 SER A O 1
ATOM 2112 N N . GLU A 1 256 ? 8.806 9.995 -26.747 1.00 52.44 256 GLU A N 1
ATOM 2113 C CA . GLU A 1 256 ? 8.848 8.760 -25.956 1.00 52.44 256 GLU A CA 1
ATOM 2114 C C . GLU A 1 256 ? 10.285 8.213 -25.806 1.00 52.44 256 GLU A C 1
ATOM 2116 O O . GLU A 1 256 ? 10.919 7.886 -26.812 1.00 52.44 256 GLU A O 1
ATOM 2121 N N . PRO A 1 257 ? 10.828 8.073 -24.582 1.00 55.06 257 PRO A N 1
ATOM 2122 C CA . PRO A 1 257 ? 12.077 7.374 -24.371 1.00 55.06 257 PRO A CA 1
ATOM 2123 C C . PRO A 1 257 ? 11.750 5.882 -24.464 1.00 55.06 257 PRO A C 1
ATOM 2125 O O . PRO A 1 257 ? 11.333 5.268 -23.488 1.00 55.06 257 PRO A O 1
ATOM 2128 N N . SER A 1 258 ? 11.851 5.300 -25.658 1.00 57.03 258 SER A N 1
ATOM 2129 C CA . SER A 1 258 ? 11.727 3.846 -25.797 1.00 57.03 258 SER A CA 1
ATOM 2130 C C . SER A 1 258 ? 12.987 3.152 -25.277 1.00 57.03 258 SER A C 1
ATOM 2132 O O . SER A 1 258 ? 12.890 2.148 -24.581 1.00 57.03 258 SER A O 1
ATOM 2134 N N . ARG A 1 259 ? 14.168 3.732 -25.526 1.00 70.81 259 ARG A N 1
ATOM 2135 C CA . ARG A 1 259 ? 15.451 3.100 -25.206 1.00 70.81 259 ARG A CA 1
ATOM 2136 C C . ARG A 1 259 ? 15.746 3.110 -23.703 1.00 70.81 259 ARG A C 1
ATOM 2138 O O . ARG A 1 259 ? 15.725 4.167 -23.076 1.00 70.81 259 ARG A O 1
ATOM 2145 N N . ASP A 1 260 ? 16.024 1.935 -23.145 1.00 81.44 260 ASP A N 1
ATOM 2146 C CA . ASP A 1 260 ? 16.399 1.664 -21.747 1.00 81.44 260 ASP A CA 1
ATOM 2147 C C . ASP A 1 260 ? 15.334 1.970 -20.677 1.00 81.44 260 ASP A C 1
ATOM 2149 O O . ASP A 1 260 ? 15.627 1.884 -19.477 1.00 81.44 260 ASP A O 1
ATOM 2153 N N . SER A 1 261 ? 14.103 2.301 -21.081 1.00 87.44 261 SER A N 1
ATOM 2154 C CA . SER A 1 261 ? 12.991 2.537 -20.153 1.00 87.44 261 SER A CA 1
ATOM 2155 C C . SER A 1 261 ? 12.279 1.246 -19.783 1.00 87.44 261 SER A C 1
ATOM 2157 O O . SER A 1 261 ? 11.997 0.404 -20.637 1.00 87.44 261 SER A O 1
ATOM 2159 N N . ARG A 1 262 ? 11.986 1.094 -18.490 1.00 92.94 262 ARG A N 1
ATOM 2160 C CA . ARG A 1 262 ? 11.321 -0.065 -17.891 1.00 92.94 262 ARG A CA 1
ATOM 2161 C C . ARG A 1 262 ? 10.100 0.379 -17.110 1.00 92.94 262 ARG A C 1
ATOM 2163 O O . ARG A 1 262 ? 10.042 1.487 -16.570 1.00 92.94 262 ARG A O 1
ATOM 2170 N N . VAL A 1 263 ? 9.108 -0.497 -17.046 1.00 93.94 263 VAL A N 1
ATOM 2171 C CA . VAL A 1 263 ? 7.908 -0.266 -16.246 1.00 93.94 263 VAL A CA 1
ATOM 2172 C C . VAL A 1 263 ? 8.004 -1.025 -14.938 1.00 93.94 263 VAL A C 1
ATOM 2174 O O . VAL A 1 263 ? 8.299 -2.215 -14.924 1.00 93.94 263 VAL A O 1
ATOM 2177 N N . PHE A 1 264 ? 7.787 -0.320 -13.836 1.00 96.12 264 PHE A N 1
ATOM 2178 C CA . PHE A 1 264 ? 7.662 -0.910 -12.512 1.00 96.12 264 PHE A CA 1
ATOM 2179 C C . PHE A 1 264 ? 6.251 -0.606 -12.021 1.00 96.12 264 PHE A C 1
ATOM 2181 O O . PHE A 1 264 ? 5.718 0.481 -12.256 1.00 96.12 264 PHE A O 1
ATOM 2188 N N . ALA A 1 265 ? 5.650 -1.576 -11.353 1.00 93.62 265 ALA A N 1
ATOM 2189 C CA . ALA A 1 265 ? 4.417 -1.403 -10.618 1.00 93.62 265 ALA A CA 1
ATOM 2190 C C . ALA A 1 265 ? 4.727 -1.407 -9.128 1.00 93.62 265 ALA A C 1
ATOM 2192 O O . ALA A 1 265 ? 5.582 -2.162 -8.665 1.00 93.62 265 ALA A O 1
ATOM 2193 N N . VAL A 1 266 ? 3.997 -0.587 -8.387 1.00 92.44 266 VAL A N 1
ATOM 2194 C CA . VAL A 1 266 ? 4.063 -0.563 -6.933 1.00 92.44 266 VAL A CA 1
ATOM 2195 C C . VAL A 1 266 ? 2.658 -0.588 -6.361 1.00 92.44 266 VAL A C 1
ATOM 2197 O O . VAL A 1 266 ? 1.713 -0.057 -6.956 1.00 92.44 266 VAL A O 1
ATOM 2200 N N . ARG A 1 267 ? 2.522 -1.191 -5.191 1.00 84.06 267 ARG A N 1
ATOM 2201 C CA . ARG A 1 267 ? 1.366 -1.027 -4.319 1.00 84.06 267 ARG A CA 1
ATOM 2202 C C . ARG A 1 267 ? 1.857 -1.058 -2.877 1.00 84.06 267 ARG A C 1
ATOM 2204 O O . ARG A 1 267 ? 2.841 -1.735 -2.587 1.00 84.06 267 ARG A O 1
ATOM 2211 N N . PRO A 1 268 ? 1.2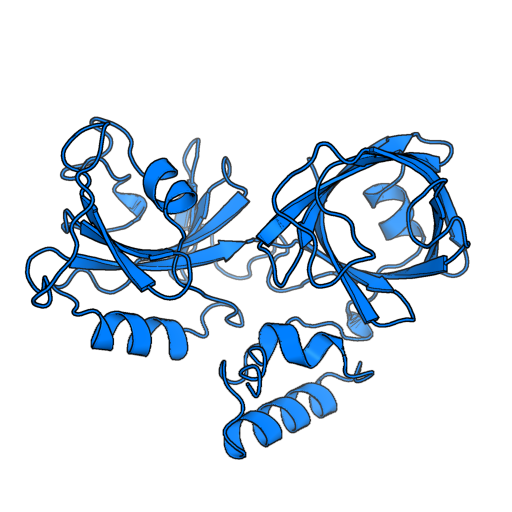11 -0.360 -1.949 1.00 76.69 268 PRO A N 1
ATOM 2212 C CA . PRO A 1 268 ? 1.542 -0.565 -0.549 1.00 76.69 268 PRO A CA 1
ATOM 2213 C C . PRO A 1 268 ? 1.034 -1.929 -0.068 1.00 76.69 268 PRO A C 1
ATOM 2215 O O . PRO A 1 268 ? -0.016 -2.398 -0.516 1.00 76.69 268 PRO A O 1
ATOM 2218 N N . ARG A 1 269 ? 1.778 -2.572 0.835 1.00 74.00 269 ARG A N 1
ATOM 2219 C CA . ARG A 1 269 ? 1.388 -3.869 1.397 1.00 74.00 269 ARG A CA 1
ATOM 2220 C C . ARG A 1 269 ? 0.501 -3.667 2.619 1.00 74.00 269 ARG A C 1
ATOM 2222 O O . ARG A 1 269 ? 0.996 -3.588 3.732 1.00 74.00 269 ARG A O 1
ATOM 2229 N N . TYR A 1 270 ? -0.800 -3.514 2.440 1.00 71.75 270 TYR A N 1
ATOM 2230 C CA . TYR A 1 270 ? -1.682 -3.284 3.587 1.00 71.75 270 TYR A CA 1
ATOM 2231 C C . TYR A 1 270 ? -2.124 -4.595 4.209 1.00 71.75 270 TYR A C 1
ATOM 2233 O O . TYR A 1 270 ? -2.818 -5.363 3.547 1.00 71.75 270 TYR A O 1
ATOM 2241 N N . GLU A 1 271 ? -1.772 -4.835 5.465 1.00 69.81 271 GLU A N 1
ATOM 2242 C CA . GLU A 1 271 ? -2.191 -6.040 6.186 1.00 69.81 271 GLU A CA 1
ATOM 2243 C C . GLU A 1 271 ? -3.644 -5.937 6.657 1.00 69.81 271 GLU A C 1
ATOM 2245 O O . GLU A 1 271 ? -4.364 -6.940 6.697 1.00 69.81 271 GLU A O 1
ATOM 2250 N N . TYR A 1 272 ? -4.097 -4.714 6.941 1.00 72.12 272 TYR A N 1
ATOM 2251 C CA . TYR A 1 272 ? -5.418 -4.446 7.491 1.00 72.12 272 TYR A CA 1
ATOM 2252 C C . TYR A 1 272 ? -6.099 -3.282 6.778 1.00 72.12 272 TYR A C 1
ATOM 2254 O O . TYR A 1 272 ? -5.466 -2.349 6.273 1.00 72.12 272 TYR A O 1
ATOM 2262 N N . ILE A 1 273 ? -7.423 -3.352 6.742 1.00 70.19 273 ILE A N 1
ATOM 2263 C CA . ILE A 1 273 ? -8.306 -2.361 6.142 1.00 70.19 273 ILE A CA 1
ATOM 2264 C C . ILE A 1 273 ? -9.286 -1.922 7.222 1.00 70.19 273 ILE A C 1
ATOM 2266 O O . ILE A 1 273 ? -10.110 -2.713 7.676 1.00 70.19 273 ILE A O 1
ATOM 2270 N N . MET A 1 274 ? -9.217 -0.656 7.618 1.00 69.50 274 MET A N 1
ATOM 2271 C CA . MET A 1 274 ? -10.129 -0.073 8.599 1.00 69.50 274 MET A CA 1
ATOM 2272 C C . MET A 1 274 ? -11.251 0.674 7.890 1.00 69.50 274 MET A C 1
ATOM 2274 O O . MET A 1 274 ? -10.991 1.499 7.010 1.00 69.50 274 MET A O 1
ATOM 2278 N N . ILE A 1 275 ? -12.491 0.396 8.289 1.00 63.62 275 ILE A N 1
ATOM 2279 C CA . ILE A 1 275 ? -13.696 0.971 7.692 1.00 63.62 275 ILE A CA 1
ATOM 2280 C C . ILE A 1 275 ? -14.569 1.554 8.780 1.00 63.62 275 ILE A C 1
ATOM 2282 O O . ILE A 1 275 ? -14.951 0.845 9.706 1.00 63.62 275 ILE A O 1
ATOM 2286 N N . THR A 1 276 ? -14.941 2.820 8.642 1.00 60.59 276 THR A N 1
ATOM 2287 C CA . THR A 1 276 ? -15.966 3.428 9.495 1.00 60.59 276 THR A CA 1
ATOM 2288 C C . THR A 1 276 ? -17.351 3.272 8.888 1.00 60.59 276 THR A C 1
ATOM 2290 O O . THR A 1 276 ? -17.517 3.315 7.660 1.00 60.59 276 THR A O 1
ATOM 2293 N N . ASP A 1 277 ? -18.359 3.160 9.750 1.00 52.22 277 ASP A N 1
ATOM 2294 C CA . ASP A 1 277 ? -19.765 3.241 9.355 1.00 52.22 277 ASP A CA 1
ATOM 2295 C C . ASP A 1 277 ? -20.087 4.698 8.984 1.00 52.22 277 ASP A C 1
ATOM 2297 O O . ASP A 1 277 ? -20.524 5.518 9.783 1.00 52.22 277 ASP A O 1
ATOM 2301 N N . GLY A 1 278 ? -19.733 5.045 7.748 1.00 48.78 278 GLY A N 1
ATOM 2302 C CA . GLY A 1 278 ? -19.695 6.413 7.227 1.00 48.78 278 GLY A CA 1
ATOM 2303 C C . GLY A 1 278 ? -18.824 6.563 5.976 1.00 48.78 278 GLY A C 1
ATOM 2304 O O . GLY A 1 278 ? -18.885 7.596 5.314 1.00 48.78 278 GLY A O 1
ATOM 2305 N N . GLY A 1 279 ? -18.057 5.526 5.611 1.00 48.84 279 GLY A N 1
ATOM 2306 C CA . GLY A 1 279 ? -17.283 5.497 4.370 1.00 48.84 279 GLY A CA 1
ATOM 2307 C C . GLY A 1 279 ? -15.905 6.149 4.480 1.00 48.84 279 GLY A C 1
ATOM 2308 O O . GLY A 1 279 ? -15.410 6.677 3.481 1.00 48.84 279 GLY A O 1
ATOM 2309 N N . TRP A 1 280 ? -15.291 6.119 5.667 1.00 54.38 280 TRP A N 1
ATOM 2310 C CA . TRP A 1 280 ? -13.930 6.617 5.884 1.00 54.38 280 TRP A CA 1
ATOM 2311 C C . TRP A 1 280 ? -12.962 5.451 6.084 1.00 54.38 280 TRP A C 1
ATOM 2313 O O . TRP A 1 280 ? -13.274 4.486 6.785 1.00 54.38 280 TRP A O 1
ATOM 2323 N N . PHE A 1 281 ? -11.802 5.532 5.425 1.00 59.97 281 PHE A N 1
ATOM 2324 C CA . PHE A 1 281 ? -10.905 4.395 5.220 1.00 59.97 281 PHE A CA 1
ATOM 2325 C C . PHE A 1 281 ? -9.464 4.737 5.581 1.00 59.97 281 PHE A C 1
ATOM 2327 O O . PHE A 1 281 ? -8.922 5.751 5.137 1.00 59.97 281 PHE A O 1
ATOM 2334 N N . GLY A 1 282 ? -8.828 3.833 6.319 1.00 55.31 282 GLY A N 1
ATOM 2335 C CA . GLY A 1 282 ? -7.387 3.813 6.524 1.00 55.31 282 GLY A CA 1
ATOM 2336 C C . GLY A 1 282 ? -6.875 2.409 6.251 1.00 55.31 282 GLY A C 1
ATOM 2337 O O . GLY A 1 282 ? -7.427 1.434 6.754 1.00 55.31 282 GLY A O 1
ATOM 2338 N N . PHE A 1 283 ? -5.835 2.292 5.439 1.00 57.81 283 PHE A N 1
ATOM 2339 C CA . PHE A 1 283 ? -5.086 1.047 5.376 1.00 57.81 283 PHE A CA 1
ATOM 2340 C C . PHE A 1 283 ? -4.010 1.046 6.424 1.00 57.81 283 PHE A C 1
ATOM 2342 O O . PHE A 1 283 ? -3.386 2.093 6.578 1.00 57.81 283 PHE A O 1
ATOM 2349 N N . SER A 1 284 ? -3.737 -0.092 7.051 1.00 56.88 284 SER A N 1
ATOM 2350 C CA . SER A 1 284 ? -2.696 -0.141 8.062 1.00 56.88 284 SER A CA 1
ATOM 2351 C C . SER A 1 284 ? -1.721 -1.304 7.977 1.00 56.88 284 SER A C 1
ATOM 2353 O O . SER A 1 284 ? -1.957 -2.331 7.332 1.00 56.88 284 SER A O 1
ATOM 2355 N N . GLN A 1 285 ? -0.589 -1.067 8.632 1.00 58.88 285 GLN A N 1
ATOM 2356 C CA . GLN A 1 285 ? 0.493 -1.990 8.929 1.00 58.88 285 GLN A CA 1
ATOM 2357 C C . GLN A 1 285 ? 0.923 -1.778 10.387 1.00 58.88 285 GLN A C 1
ATOM 2359 O O . GLN A 1 285 ? 0.772 -0.678 10.933 1.00 58.88 285 GLN A O 1
ATOM 2364 N N . LEU A 1 286 ? 1.471 -2.825 10.998 1.00 54.69 286 LEU A N 1
ATOM 2365 C CA . LEU A 1 286 ? 2.114 -2.737 12.306 1.00 54.69 286 LEU A CA 1
ATOM 2366 C C . LEU A 1 286 ? 3.616 -2.461 12.172 1.00 54.69 286 LEU A C 1
ATOM 2368 O O . LEU A 1 286 ? 4.247 -2.889 11.198 1.00 54.69 286 LEU A O 1
ATOM 2372 N N . ASP A 1 287 ? 4.151 -1.749 13.165 1.00 52.72 287 ASP A N 1
ATOM 2373 C CA . ASP A 1 287 ? 5.591 -1.542 13.367 1.00 52.72 287 ASP A CA 1
ATOM 2374 C C . ASP A 1 287 ? 6.279 -2.765 13.994 1.00 52.72 287 ASP A C 1
ATOM 2376 O O . ASP A 1 287 ? 5.705 -3.360 14.937 1.00 52.72 287 ASP A O 1
#

Mean predicted aligned error: 10.84 Å

Secondary structure (DSSP, 8-state):
--PPPPPHHHHGGGS----HHHHHHHHHHHHHTT-TTTT------GGGBPPHHHHHHHHTTSEEEEE-TTT--EEEEEE-TTSEEEEEES-TT-TTPPS----EEEEEEEEETTEEEEEESSGGGG-EEEEEEEE-TTTSS--SSPEEEE-SSEEEETTS-EEETTTTEEEEE--SS---HHHHHHHHHH--GGG---BPPPHHHHHTT--TTSSTTSS-GGG----SEEEEEETTEEEEEE-SSTT--EE--SS---TTEE-EEEEE--SEEEEETTS-EEEEEE-

Foldseek 3Di:
DPDQADACQQVLLPDPDQDPVVLQVVLVVCVVVVGAQHSFYFNNHPVQWDALVRVLVQAEQFKKKWAAPQPRKIKIWGHHNQFWIKIWIDQLQDPDDDPDDTDMWIWGWDDDPSWIWIAIVPRPVRDIFIKIKGFGPLLPPPPVFDFPDDDPAWTAGPLQWIQGPVVQKIKHWDDQAQAWPVRLVVVLSPDCRSRHQWDFAAPVVVLVQAAPPCDPQNGPCSNVYPAQWEWHDDPRDIWIWGSPDNVTDIDDPPPIPRPRYTYMIMDRRFRMWMGTPVSGIIGID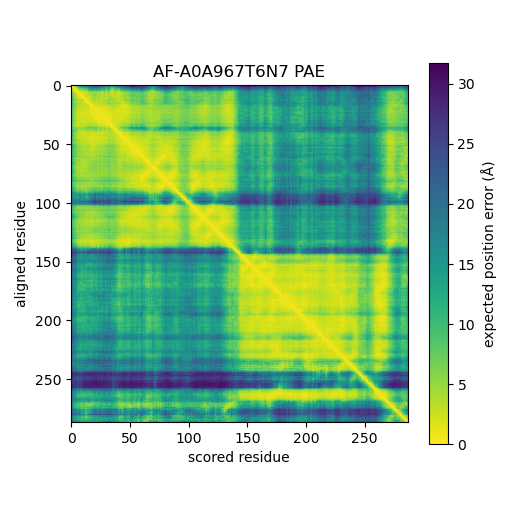TD

Nearest PDB structures (foldseek):
  8ass-assembly1_B  TM=5.012E-01  e=3.340E-01  Rhizobium sp. AAP43
  8an6-assembly1_A  TM=4.670E-01  e=5.566E-01  Rhizobium sp. AAP43
  6hdt-assembly2_B  TM=4.476E-01  e=1.100E+00  Afifella pfennigii
  8avj-assembly1_A  TM=4.845E-01  e=1.834E+00  Rhizobium sp. AAP43
  8amh-assembly2_D  TM=4.908E-01  e=2.578E+00  Rhizobium sp. AAP43

Radius of gyration: 19.87 Å; Cα contacts (8 Å, |Δi|>4): 603; chains: 1; bounding box: 49×39×56 Å

pLDDT: mean 79.92, std 13.47, range [34.75, 96.94]